Protein AF-A0A4S2N8D6-F1 (afdb_monomer_lite)

Radius of gyration: 35.85 Å; chains: 1; bounding box: 93×67×86 Å

Organism: NCBI:txid341454

Structure (mmCIF, N/CA/C/O backbone):
data_AF-A0A4S2N8D6-F1
#
_entry.id   AF-A0A4S2N8D6-F1
#
loop_
_atom_site.group_PDB
_atom_site.id
_atom_site.type_symbol
_atom_site.label_atom_id
_atom_site.label_alt_id
_atom_site.label_comp_id
_atom_site.label_asym_id
_atom_site.label_entity_id
_atom_site.label_seq_id
_atom_site.pdbx_PDB_ins_code
_atom_site.Cartn_x
_atom_site.Cartn_y
_atom_site.Cartn_z
_atom_site.occupancy
_atom_site.B_iso_or_equiv
_atom_site.auth_seq_id
_atom_site.auth_comp_id
_atom_site.auth_asym_id
_atom_site.auth_atom_id
_atom_site.pdbx_PDB_model_num
ATOM 1 N N . MET A 1 1 ? 16.369 -6.161 47.718 1.00 50.03 1 MET A N 1
ATOM 2 C CA . MET A 1 1 ? 16.519 -4.861 47.031 1.00 50.03 1 MET A CA 1
ATOM 3 C C . MET A 1 1 ? 17.176 -5.100 45.677 1.00 50.03 1 MET A C 1
ATOM 5 O O . MET A 1 1 ? 18.310 -5.559 45.677 1.00 50.03 1 MET A O 1
ATOM 9 N N . PRO A 1 2 ? 16.483 -4.901 44.543 1.00 50.94 2 PRO A N 1
ATOM 10 C CA . PRO A 1 2 ? 17.097 -5.019 43.220 1.00 50.94 2 PRO A CA 1
ATOM 11 C C . PRO A 1 2 ? 17.728 -3.684 42.764 1.00 50.94 2 PRO A C 1
ATOM 13 O O . PRO A 1 2 ? 17.195 -2.624 43.101 1.00 50.94 2 PRO A O 1
ATOM 16 N N . PRO A 1 3 ? 18.840 -3.704 42.002 1.00 57.84 3 PRO A N 1
ATOM 17 C CA . PRO A 1 3 ? 19.499 -2.491 41.525 1.00 57.84 3 PRO A CA 1
ATOM 18 C C . PRO A 1 3 ? 18.738 -1.840 40.357 1.00 57.84 3 PRO A C 1
ATOM 20 O O . PRO A 1 3 ? 18.270 -2.511 39.434 1.00 57.84 3 PRO A O 1
ATOM 23 N N . LEU A 1 4 ? 18.634 -0.511 40.412 1.00 53.59 4 LEU A N 1
ATOM 24 C CA . LEU A 1 4 ? 17.969 0.343 39.428 1.00 53.59 4 LEU A CA 1
ATOM 25 C C . LEU A 1 4 ? 18.729 0.336 38.091 1.00 53.59 4 LEU A C 1
ATOM 27 O O . LEU A 1 4 ? 19.925 0.622 38.042 1.00 53.59 4 LEU A O 1
ATOM 31 N N . ARG A 1 5 ? 18.025 0.030 36.994 1.00 61.47 5 ARG A N 1
ATOM 32 C CA . ARG A 1 5 ? 18.540 0.174 35.623 1.00 61.47 5 ARG A CA 1
ATOM 33 C C . ARG A 1 5 ? 18.573 1.659 35.228 1.00 61.47 5 ARG A C 1
ATOM 35 O O . ARG A 1 5 ? 17.578 2.345 35.462 1.00 61.47 5 ARG A O 1
ATOM 42 N N . PRO A 1 6 ? 19.645 2.159 34.587 1.00 62.53 6 PRO A N 1
ATOM 43 C CA . PRO A 1 6 ? 19.655 3.511 34.040 1.00 62.53 6 PRO A CA 1
ATOM 44 C C . PRO A 1 6 ? 18.767 3.609 32.788 1.00 62.53 6 PRO A C 1
ATOM 46 O O . PRO A 1 6 ? 18.761 2.718 31.936 1.00 62.53 6 PRO A O 1
ATOM 49 N N . LEU A 1 7 ? 18.003 4.700 32.699 1.00 61.31 7 LEU A N 1
ATOM 50 C CA . LEU A 1 7 ? 17.099 5.021 31.591 1.00 61.31 7 LEU A CA 1
ATOM 51 C C . LEU A 1 7 ? 17.882 5.383 30.312 1.00 61.31 7 LEU A C 1
ATOM 53 O O . LEU A 1 7 ? 18.929 6.029 30.405 1.00 61.31 7 LEU A O 1
ATOM 57 N N . PRO A 1 8 ? 17.383 5.032 29.111 1.00 57.44 8 PRO A N 1
ATOM 58 C CA . PRO A 1 8 ? 17.983 5.471 27.858 1.00 57.44 8 PRO A CA 1
ATOM 59 C C . PRO A 1 8 ? 17.755 6.974 27.642 1.00 57.44 8 PRO A C 1
ATOM 61 O O . PRO A 1 8 ? 16.651 7.495 27.793 1.00 57.44 8 PRO A O 1
ATOM 64 N N . HIS A 1 9 ? 18.825 7.667 27.261 1.00 50.19 9 HIS A N 1
ATOM 65 C CA . HIS A 1 9 ? 18.828 9.067 26.864 1.00 50.19 9 HIS A CA 1
ATOM 66 C C . HIS A 1 9 ? 18.025 9.232 25.565 1.00 50.19 9 HIS A C 1
ATOM 68 O O . HIS A 1 9 ? 18.449 8.824 24.487 1.00 50.19 9 HIS A O 1
ATOM 74 N N . LEU A 1 10 ? 16.841 9.833 25.665 1.00 51.31 10 LEU A N 1
ATOM 75 C CA . LEU A 1 10 ? 16.065 10.254 24.504 1.00 51.31 10 LEU A CA 1
ATOM 76 C C . LEU A 1 10 ? 16.718 11.508 23.915 1.00 51.31 10 LEU A C 1
ATOM 78 O O . LEU A 1 10 ? 16.519 12.626 24.390 1.00 51.31 10 LEU A O 1
ATOM 82 N N . SER A 1 11 ? 17.530 11.311 22.880 1.00 53.00 11 SER A N 1
ATOM 83 C CA . SER A 1 11 ? 18.024 12.370 22.006 1.00 53.00 11 SER A CA 1
ATOM 84 C C . SER A 1 11 ? 16.850 12.961 21.223 1.00 53.00 11 SER A C 1
ATOM 86 O O . SER A 1 11 ? 16.438 12.468 20.175 1.00 53.00 11 SER A O 1
ATOM 88 N N . LEU A 1 12 ? 16.278 14.035 21.766 1.00 57.91 12 LEU A N 1
ATOM 89 C CA . LEU A 1 12 ? 15.259 14.837 21.102 1.00 57.91 12 LEU A CA 1
ATOM 90 C C . LEU A 1 12 ? 15.817 15.385 19.781 1.00 57.91 12 LEU A C 1
ATOM 92 O O . LEU A 1 12 ? 16.674 16.272 19.762 1.00 57.91 12 LEU A O 1
ATOM 96 N N . LEU A 1 13 ? 15.299 14.860 18.671 1.00 51.75 13 LEU A N 1
ATOM 97 C CA . LEU A 1 13 ? 15.411 15.456 17.346 1.00 51.75 13 LEU A CA 1
ATOM 98 C C . LEU A 1 13 ? 14.828 16.870 17.405 1.00 51.75 13 LEU A C 1
ATOM 100 O O . LEU A 1 13 ? 13.615 17.077 17.403 1.00 51.75 13 LEU A O 1
ATOM 104 N N . ARG A 1 14 ? 15.714 17.861 17.480 1.00 50.72 14 ARG A N 1
ATOM 105 C CA . ARG A 1 14 ? 15.367 19.278 17.432 1.00 50.72 14 ARG A CA 1
ATOM 106 C C . ARG A 1 14 ? 15.016 19.635 15.985 1.00 50.72 14 ARG A C 1
ATOM 108 O O . ARG A 1 14 ? 15.859 20.100 15.222 1.00 50.72 14 ARG A O 1
ATOM 115 N N . VAL A 1 15 ? 13.770 19.380 15.594 1.00 53.81 15 VAL A N 1
ATOM 116 C CA . VAL A 1 15 ? 13.210 19.856 14.325 1.00 53.81 15 VAL A CA 1
ATOM 117 C C . VAL A 1 15 ? 13.116 21.381 14.404 1.00 53.81 15 VAL A C 1
ATOM 119 O O . VAL A 1 15 ? 12.265 21.944 15.088 1.00 53.81 15 VAL A O 1
ATOM 122 N N . SER A 1 16 ? 14.047 22.065 13.741 1.00 52.75 16 SER A N 1
ATOM 123 C CA . SER A 1 16 ? 14.034 23.519 13.591 1.00 52.75 16 SER A CA 1
ATOM 124 C C . SER A 1 16 ? 13.025 23.899 12.507 1.00 52.75 16 SER A C 1
ATOM 126 O O . SER A 1 16 ? 13.333 23.890 11.317 1.00 52.75 16 SER A O 1
ATOM 128 N N . LEU A 1 17 ? 11.805 24.232 12.926 1.00 54.81 17 LEU A N 1
ATOM 129 C CA . LEU A 1 17 ? 10.816 24.908 12.090 1.00 54.81 17 LEU A CA 1
ATOM 130 C C . LEU A 1 17 ? 11.242 26.374 11.918 1.00 54.81 17 LEU A C 1
ATOM 132 O O . LEU A 1 17 ? 10.993 27.212 12.787 1.00 54.81 17 LEU A O 1
ATOM 136 N N . ARG A 1 18 ? 11.916 26.702 10.810 1.00 47.22 18 ARG A N 1
ATOM 137 C CA . ARG A 1 18 ? 12.177 28.101 10.440 1.00 47.22 18 ARG A CA 1
ATOM 138 C C . ARG A 1 18 ? 10.892 28.712 9.885 1.00 47.22 18 ARG A C 1
ATOM 140 O O . ARG A 1 18 ? 10.440 28.328 8.813 1.00 47.22 18 ARG A O 1
ATOM 147 N N . HIS A 1 19 ? 10.337 29.672 10.616 1.00 45.12 19 HIS A N 1
ATOM 148 C CA . HIS A 1 19 ? 9.297 30.565 10.117 1.00 45.12 19 HIS A CA 1
ATOM 149 C C . HIS A 1 19 ? 9.943 31.609 9.196 1.00 45.12 19 HIS A C 1
ATOM 151 O O . HIS A 1 19 ? 10.982 32.180 9.531 1.00 45.12 19 HIS A O 1
ATOM 157 N N . HIS A 1 20 ? 9.352 31.825 8.021 1.00 49.28 20 HIS A N 1
ATOM 158 C CA . HIS A 1 20 ? 9.823 32.763 7.005 1.00 49.28 20 HIS A CA 1
ATOM 159 C C . HIS A 1 20 ? 8.819 33.914 6.887 1.00 49.28 20 HIS A C 1
ATOM 161 O O . HIS A 1 20 ? 7.828 33.788 6.179 1.00 49.28 20 HIS A O 1
ATOM 167 N N . SER A 1 21 ? 9.059 35.021 7.595 1.00 54.50 21 SER A N 1
ATOM 168 C CA . SER A 1 21 ? 8.419 36.315 7.313 1.00 54.50 21 SER A CA 1
ATOM 169 C C . SER A 1 21 ? 9.144 37.451 8.043 1.00 54.50 21 SER A C 1
ATOM 171 O O . SER A 1 21 ? 8.647 38.029 9.007 1.00 54.50 21 SER A O 1
ATOM 173 N N . THR A 1 22 ? 10.341 37.781 7.574 1.00 53.62 22 THR A N 1
ATOM 174 C CA . THR A 1 22 ? 10.941 39.100 7.800 1.00 53.62 22 THR A CA 1
ATOM 175 C C . THR A 1 22 ? 11.488 39.578 6.459 1.00 53.62 22 THR A C 1
ATOM 177 O O . THR A 1 22 ? 12.224 38.824 5.817 1.00 53.62 22 THR A O 1
ATOM 180 N N . PRO A 1 23 ? 11.119 40.782 5.983 1.00 61.56 23 PRO A N 1
ATOM 181 C CA . PRO A 1 23 ? 11.719 41.332 4.777 1.00 61.56 23 PRO A CA 1
ATOM 182 C C . PRO A 1 23 ? 13.233 41.502 4.999 1.00 61.56 23 PRO A C 1
ATOM 184 O O . PRO A 1 23 ? 13.651 41.880 6.098 1.00 61.56 23 PRO A O 1
ATOM 187 N N . PRO A 1 24 ? 14.072 41.181 3.997 1.00 62.00 24 PRO A N 1
ATOM 188 C CA . PRO A 1 24 ? 15.518 41.248 4.149 1.00 62.00 24 PRO A CA 1
ATOM 189 C C . PRO A 1 24 ? 15.960 42.699 4.410 1.00 62.00 24 PRO A C 1
ATOM 191 O O . PRO A 1 24 ? 15.448 43.611 3.758 1.00 62.00 24 PRO A O 1
ATOM 194 N N . PRO A 1 25 ? 16.913 42.941 5.331 1.00 66.94 25 PRO A N 1
ATOM 195 C CA . PRO A 1 25 ? 17.463 44.276 5.531 1.00 66.94 25 PRO A CA 1
ATOM 196 C C . PRO A 1 25 ? 18.171 44.761 4.251 1.00 66.94 25 PRO A C 1
ATOM 198 O O . PRO A 1 25 ? 18.772 43.944 3.542 1.00 66.94 25 PRO A O 1
ATOM 201 N N . PRO A 1 26 ? 18.133 46.073 3.942 1.00 65.38 26 PRO A N 1
ATOM 202 C CA . PRO A 1 26 ? 18.831 46.630 2.789 1.00 65.38 26 PRO A CA 1
ATOM 203 C C . PRO A 1 26 ? 20.330 46.332 2.910 1.00 65.38 26 PRO A C 1
ATOM 205 O O . PRO A 1 26 ? 20.941 46.567 3.951 1.00 65.38 26 PRO A O 1
ATOM 208 N N . ASN A 1 27 ? 20.890 45.741 1.850 1.00 68.56 27 ASN A N 1
ATOM 209 C CA . ASN A 1 27 ? 22.249 45.202 1.803 1.00 68.56 27 ASN A CA 1
ATOM 210 C C . ASN A 1 27 ? 23.278 46.147 2.461 1.00 68.56 27 ASN A C 1
ATOM 212 O O . ASN A 1 27 ? 23.390 47.293 2.022 1.00 68.56 27 ASN A O 1
ATOM 216 N N . PRO A 1 28 ? 24.090 45.691 3.438 1.00 66.88 28 PRO A N 1
ATOM 217 C CA . PRO A 1 28 ? 25.216 46.486 3.913 1.00 66.88 28 PRO A CA 1
ATOM 218 C C . PRO A 1 28 ? 26.167 46.712 2.735 1.00 66.88 28 PRO A C 1
ATOM 220 O O . PRO A 1 28 ? 26.470 45.762 2.007 1.00 66.88 28 PRO A O 1
ATOM 223 N N . ALA A 1 29 ? 26.603 47.958 2.531 1.00 67.81 29 ALA A N 1
ATOM 224 C CA . ALA A 1 29 ? 27.486 48.367 1.442 1.00 67.81 29 ALA A CA 1
ATOM 225 C C . ALA A 1 29 ? 28.736 47.471 1.393 1.00 67.81 29 ALA A C 1
ATOM 227 O O . ALA A 1 29 ? 29.706 47.657 2.127 1.00 67.81 29 ALA A O 1
ATOM 228 N N . ARG A 1 30 ? 28.695 46.442 0.541 1.00 64.25 30 ARG A N 1
ATOM 229 C CA . ARG A 1 30 ? 29.829 45.556 0.297 1.00 64.25 30 ARG A CA 1
ATOM 230 C C . ARG A 1 30 ? 30.821 46.324 -0.554 1.00 64.25 30 ARG A C 1
ATOM 232 O O . ARG A 1 30 ? 30.505 46.684 -1.685 1.00 64.25 30 ARG A O 1
ATOM 239 N N . LEU A 1 31 ? 32.021 46.515 -0.016 1.00 73.81 31 LEU A N 1
ATOM 240 C CA . LEU A 1 31 ? 33.179 46.970 -0.773 1.00 73.81 31 LEU A CA 1
ATOM 241 C C . LEU A 1 31 ? 33.282 46.112 -2.044 1.00 73.81 31 LEU A C 1
ATOM 243 O O . LEU A 1 31 ? 33.316 44.877 -1.964 1.00 73.81 31 LEU A O 1
ATOM 247 N N . THR A 1 32 ? 33.246 46.747 -3.216 1.00 75.88 32 THR A N 1
ATOM 248 C CA . THR A 1 32 ? 33.367 46.044 -4.495 1.00 75.88 32 THR A CA 1
ATOM 249 C C . THR A 1 32 ? 34.661 45.248 -4.463 1.00 75.88 32 THR A C 1
ATOM 251 O O . THR A 1 32 ? 35.732 45.818 -4.255 1.00 75.88 32 THR A O 1
ATOM 254 N N . LYS A 1 33 ? 34.576 43.924 -4.621 1.00 74.94 33 LYS A N 1
ATOM 255 C CA . LYS A 1 33 ? 35.779 43.091 -4.697 1.00 74.94 33 LYS A CA 1
ATOM 256 C C . LYS A 1 33 ? 36.674 43.660 -5.808 1.00 74.94 33 LYS A C 1
ATOM 258 O O . LYS A 1 33 ? 36.144 43.928 -6.889 1.00 74.94 33 LYS A O 1
ATOM 263 N N . PRO A 1 34 ? 37.983 43.851 -5.572 1.00 76.06 34 PRO A N 1
ATOM 264 C CA . PRO A 1 34 ? 38.880 44.355 -6.603 1.00 76.06 34 PRO A CA 1
ATOM 265 C C . PRO A 1 34 ? 38.833 43.420 -7.813 1.00 76.06 34 PRO A C 1
ATOM 267 O O . PRO A 1 34 ? 38.752 42.195 -7.659 1.00 76.06 34 PRO A O 1
ATOM 270 N N . SER A 1 35 ? 38.845 43.996 -9.017 1.00 74.94 35 SER A N 1
ATOM 271 C CA . SER A 1 35 ? 38.874 43.224 -10.257 1.00 74.94 35 SER A CA 1
ATOM 272 C C . SER A 1 35 ? 40.059 42.265 -10.209 1.00 74.94 35 SER A C 1
ATOM 274 O O . SER A 1 35 ? 41.201 42.688 -10.027 1.00 74.94 35 SER A O 1
ATOM 276 N N . LYS A 1 36 ? 39.792 40.964 -10.337 1.00 77.25 36 LYS A N 1
ATOM 277 C CA . LYS A 1 36 ? 40.849 39.953 -10.366 1.00 77.25 36 LYS A CA 1
ATOM 278 C C . LYS A 1 36 ? 41.778 40.282 -11.538 1.00 77.25 36 LYS A C 1
ATOM 280 O O . LYS A 1 36 ? 41.281 40.539 -12.628 1.00 77.25 36 LYS A O 1
ATOM 285 N N . PHE A 1 37 ? 43.090 40.321 -11.314 1.00 80.81 37 PHE A N 1
ATOM 286 C CA . PHE A 1 37 ? 44.059 40.572 -12.381 1.00 80.81 37 PHE A CA 1
ATOM 287 C C . PHE A 1 37 ? 43.932 39.470 -13.438 1.00 80.81 37 PHE A C 1
ATOM 289 O O . PHE A 1 37 ? 44.107 38.289 -13.133 1.00 80.81 37 PHE A O 1
ATOM 296 N N . VAL A 1 38 ? 43.563 39.858 -14.658 1.00 80.06 38 VAL A N 1
ATOM 297 C CA . VAL A 1 38 ? 43.398 38.954 -15.794 1.00 80.06 38 VAL A CA 1
ATOM 298 C C . VAL A 1 38 ? 44.494 39.298 -16.804 1.00 80.06 38 VAL A C 1
ATOM 300 O O . VAL A 1 38 ? 44.413 40.363 -17.420 1.00 80.06 38 VAL A O 1
ATOM 303 N N . PRO A 1 39 ? 45.539 38.461 -16.957 1.00 83.62 39 PRO A N 1
ATOM 304 C CA . PRO A 1 39 ? 46.570 38.717 -17.952 1.00 83.62 39 PRO A CA 1
ATOM 305 C C . PRO A 1 39 ? 45.958 38.660 -19.363 1.00 83.62 39 PRO A C 1
ATOM 307 O O . PRO A 1 39 ? 45.002 37.911 -19.583 1.00 83.62 39 PRO A O 1
ATOM 310 N N . PRO A 1 40 ? 46.510 39.401 -20.340 1.00 78.31 40 PRO A N 1
ATOM 311 C CA . PRO A 1 40 ? 45.932 39.523 -21.683 1.00 78.31 40 PRO A CA 1
ATOM 312 C C . PRO A 1 40 ? 45.786 38.185 -22.430 1.00 78.31 40 PRO A C 1
ATOM 314 O O . PRO A 1 40 ? 44.995 38.087 -23.361 1.00 78.31 40 PRO A O 1
ATOM 317 N N . SER A 1 41 ? 46.504 37.138 -22.010 1.00 81.31 41 SER A N 1
ATOM 318 C CA . SER A 1 41 ? 46.437 35.790 -22.584 1.00 81.31 41 SER A CA 1
ATOM 319 C C . SER A 1 41 ? 45.268 34.933 -22.087 1.00 81.31 41 SER A C 1
ATOM 321 O O . SER A 1 41 ? 45.022 33.871 -22.656 1.00 81.31 41 SER A O 1
ATOM 323 N N . HIS A 1 42 ? 44.540 35.351 -21.048 1.00 67.94 42 HIS A N 1
ATOM 324 C CA . HIS A 1 42 ? 43.468 34.548 -20.464 1.00 67.94 42 HIS A CA 1
ATOM 325 C C . HIS A 1 42 ? 42.168 35.355 -20.441 1.00 67.94 42 HIS A C 1
ATOM 327 O O . HIS A 1 42 ? 41.973 36.153 -19.535 1.00 67.94 42 HIS A O 1
ATOM 333 N N . PRO A 1 43 ? 41.242 35.197 -21.402 1.00 72.94 43 PRO A N 1
ATOM 334 C CA . PRO A 1 43 ? 40.003 35.963 -21.373 1.00 72.94 43 PRO A CA 1
ATOM 335 C C . PRO A 1 43 ? 39.202 35.636 -20.102 1.00 72.94 43 PRO A C 1
ATOM 337 O O . PRO A 1 43 ? 39.068 34.477 -19.706 1.00 72.94 43 PRO A O 1
ATOM 340 N N . SER A 1 44 ? 38.641 36.671 -19.464 1.00 71.31 44 SER A N 1
ATOM 341 C CA . SER A 1 44 ? 37.829 36.547 -18.238 1.00 71.31 44 SER A CA 1
ATOM 342 C C . SER A 1 44 ? 36.596 35.646 -18.428 1.00 71.31 44 SER A C 1
ATOM 344 O O . SER A 1 44 ? 36.099 35.040 -17.477 1.00 71.31 44 SER A O 1
ATOM 346 N N . ARG A 1 45 ? 36.130 35.507 -19.675 1.00 69.56 45 ARG A N 1
ATOM 347 C CA . ARG A 1 45 ? 35.092 34.562 -20.089 1.00 69.56 45 ARG A CA 1
ATOM 348 C C . ARG A 1 45 ? 35.705 33.437 -20.913 1.00 69.56 45 ARG A C 1
ATOM 350 O O . ARG A 1 45 ? 36.433 33.691 -21.868 1.00 69.56 45 ARG A O 1
ATOM 357 N N . ARG A 1 46 ? 35.342 32.194 -20.581 1.00 68.50 46 ARG A N 1
ATOM 358 C CA . ARG A 1 46 ? 35.576 31.044 -21.463 1.00 68.50 46 ARG A CA 1
ATOM 359 C C . ARG A 1 46 ? 34.890 31.321 -22.812 1.00 68.50 46 ARG A C 1
ATOM 361 O O . ARG A 1 46 ? 33.762 31.824 -22.790 1.00 68.50 46 ARG A O 1
ATOM 368 N N . PRO A 1 47 ? 35.534 31.043 -23.958 1.00 69.69 47 PRO 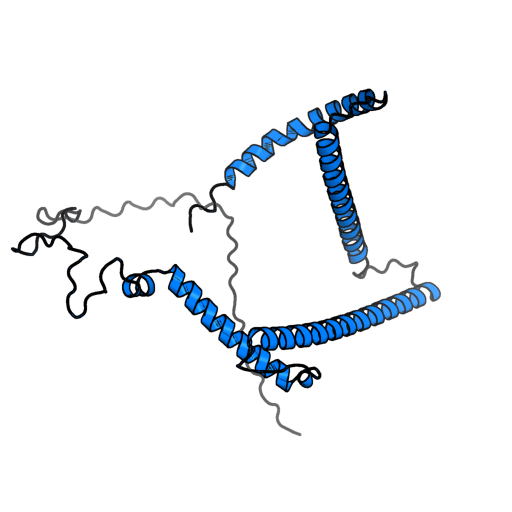A N 1
ATOM 369 C CA . PRO A 1 47 ? 34.892 31.214 -25.254 1.00 69.69 47 PRO A CA 1
ATOM 370 C C . PRO A 1 47 ? 33.624 30.355 -25.309 1.00 69.69 47 PRO A C 1
ATOM 372 O O . PRO A 1 47 ? 33.640 29.195 -24.912 1.00 69.69 47 PRO A O 1
ATOM 375 N N . LEU A 1 48 ? 32.528 30.932 -25.806 1.00 64.25 48 LEU A N 1
ATOM 376 C CA . LEU A 1 48 ? 31.215 30.282 -25.947 1.00 64.25 48 LEU A CA 1
ATOM 377 C C . LEU A 1 48 ? 31.199 29.196 -27.044 1.00 64.25 48 LEU A C 1
ATOM 379 O O . LEU A 1 48 ? 30.144 28.688 -27.402 1.00 64.25 48 LEU A O 1
ATOM 383 N N . LYS A 1 49 ? 32.360 28.892 -27.629 1.00 64.69 49 LYS A N 1
ATOM 384 C CA . LYS A 1 49 ? 32.510 27.936 -28.716 1.00 64.69 49 LYS A CA 1
ATOM 385 C C . LYS A 1 49 ? 32.940 26.614 -28.107 1.00 64.69 49 LYS A C 1
ATOM 387 O O . LYS A 1 49 ? 33.937 26.581 -27.382 1.00 64.69 49 LYS A O 1
ATOM 392 N N . ASP A 1 50 ? 32.178 25.564 -28.391 1.00 63.91 50 ASP A N 1
ATOM 393 C CA . ASP A 1 50 ? 32.513 24.210 -27.969 1.00 63.91 50 ASP A CA 1
ATOM 394 C C . ASP A 1 50 ? 33.978 23.912 -28.312 1.00 63.91 50 ASP A C 1
ATOM 396 O O . ASP A 1 50 ? 34.449 24.318 -29.384 1.00 63.91 50 ASP A O 1
ATOM 400 N N . PRO A 1 51 ? 34.736 23.267 -27.409 1.00 61.25 51 PRO A N 1
ATOM 401 C CA . PRO A 1 51 ? 36.135 22.979 -27.655 1.00 61.25 51 PRO A CA 1
ATOM 402 C C . PRO A 1 51 ? 36.246 22.094 -28.900 1.00 61.25 51 PRO A C 1
ATOM 404 O O . PRO A 1 51 ? 35.928 20.907 -28.871 1.00 61.25 51 PRO A O 1
ATOM 407 N N . VAL A 1 52 ? 36.717 22.687 -29.998 1.00 60.56 52 VAL A N 1
ATOM 408 C CA . VAL A 1 52 ? 37.100 22.001 -31.237 1.00 60.56 52 VAL A CA 1
ATOM 409 C C . VAL A 1 52 ? 38.412 21.259 -30.966 1.00 60.56 52 VAL A C 1
ATOM 411 O O . VAL A 1 52 ? 39.469 21.635 -31.454 1.00 60.56 52 VAL A O 1
ATOM 414 N N . ASN A 1 53 ? 38.369 20.249 -30.098 1.00 57.16 53 ASN A N 1
ATOM 415 C CA . ASN A 1 53 ? 39.542 19.492 -29.652 1.00 57.16 53 ASN A CA 1
ATOM 416 C C . ASN A 1 53 ? 39.621 18.098 -30.292 1.00 57.16 53 ASN A C 1
ATOM 418 O O . ASN A 1 53 ? 40.227 17.189 -29.729 1.00 57.16 53 ASN A O 1
ATOM 422 N N . TYR A 1 54 ? 39.029 17.914 -31.475 1.00 64.12 54 TYR A N 1
ATOM 423 C CA . TYR A 1 54 ? 39.246 16.705 -32.262 1.00 64.12 54 TYR A CA 1
ATOM 424 C C . TYR A 1 54 ? 39.422 17.052 -33.749 1.00 64.12 54 TYR A C 1
ATOM 426 O O . TYR A 1 54 ? 38.496 17.604 -34.344 1.00 64.12 54 TYR A O 1
ATOM 434 N N . PRO A 1 55 ? 40.576 16.738 -34.372 1.00 67.25 55 PRO A N 1
ATOM 435 C CA . PRO A 1 55 ? 40.801 16.891 -35.810 1.00 67.25 55 PRO A CA 1
ATOM 436 C C . PRO A 1 55 ? 40.130 15.743 -36.587 1.00 67.25 55 PRO A C 1
ATOM 438 O O . PRO A 1 55 ? 40.755 15.067 -37.399 1.00 67.25 55 PRO A O 1
ATOM 441 N N . GLY A 1 56 ? 38.861 15.474 -36.291 1.00 68.62 56 GLY A N 1
ATOM 442 C CA . GLY A 1 56 ? 38.046 14.483 -36.985 1.00 68.62 56 GLY A CA 1
ATOM 443 C C . GLY A 1 56 ? 36.770 15.119 -37.530 1.00 68.62 56 GLY A C 1
ATOM 444 O O . GLY A 1 56 ? 36.431 16.239 -37.139 1.00 68.62 56 GLY A O 1
ATOM 445 N N . PRO A 1 57 ? 36.055 14.425 -38.434 1.00 70.12 57 PRO A N 1
ATOM 446 C CA . PRO A 1 57 ? 34.769 14.891 -38.936 1.00 70.12 57 PRO A CA 1
ATOM 447 C C . PRO A 1 57 ? 33.849 15.247 -37.762 1.00 70.12 57 PRO A C 1
ATOM 449 O O . PRO A 1 57 ? 33.864 14.521 -36.761 1.00 70.12 57 PRO A O 1
ATOM 452 N N . PRO A 1 58 ? 33.057 16.332 -37.852 1.00 64.25 58 PRO A N 1
ATOM 453 C CA . PRO A 1 58 ? 32.126 16.684 -36.790 1.00 64.25 58 PRO A CA 1
ATOM 454 C C . PRO A 1 58 ? 31.254 15.463 -36.501 1.00 64.25 58 PRO A C 1
ATOM 456 O O . PRO A 1 58 ? 30.623 14.912 -37.406 1.00 64.25 58 PRO A O 1
ATOM 459 N N . THR A 1 59 ? 31.258 14.998 -35.253 1.00 62.75 59 THR A N 1
ATOM 460 C CA . THR A 1 59 ? 30.439 13.869 -34.823 1.00 62.75 59 THR A CA 1
ATOM 461 C C . THR A 1 59 ? 28.979 14.302 -34.847 1.00 62.75 59 THR A C 1
ATOM 463 O O . THR A 1 59 ? 28.403 14.709 -33.842 1.00 62.75 59 THR A O 1
ATOM 466 N N . SER A 1 60 ? 28.345 14.223 -36.017 1.00 65.69 60 SER A N 1
ATOM 467 C CA . SER A 1 60 ? 26.892 14.268 -36.099 1.00 65.69 60 SER A CA 1
ATOM 468 C C . SER A 1 60 ? 26.380 13.057 -35.319 1.00 65.69 60 SER A C 1
ATOM 470 O O . SER A 1 60 ? 26.581 11.913 -35.746 1.00 65.69 60 SER A O 1
ATOM 472 N N . SER A 1 61 ? 25.783 13.308 -34.154 1.00 66.94 61 SER A N 1
ATOM 473 C CA . SER A 1 61 ? 25.084 12.302 -33.359 1.00 66.94 61 SER A CA 1
ATOM 474 C C . SER A 1 61 ? 24.003 11.678 -34.237 1.00 66.94 61 SER A C 1
ATOM 476 O O . SER A 1 61 ? 22.957 12.277 -34.466 1.00 66.94 61 SER A O 1
ATOM 478 N N . ASN A 1 62 ? 24.290 10.510 -34.815 1.00 72.81 62 ASN A N 1
ATOM 479 C CA . ASN A 1 62 ? 23.299 9.737 -35.544 1.00 72.81 62 ASN A CA 1
ATOM 480 C C . ASN A 1 62 ? 22.591 8.853 -34.515 1.00 72.81 62 ASN A C 1
ATOM 482 O O . ASN A 1 62 ? 23.193 7.870 -34.078 1.00 72.81 62 ASN A O 1
ATOM 486 N N . PRO A 1 63 ? 21.340 9.163 -34.129 1.00 70.38 63 PRO A N 1
ATOM 487 C CA . PRO A 1 63 ? 20.632 8.429 -33.080 1.00 70.38 63 PRO A CA 1
ATOM 488 C C . PRO A 1 63 ? 20.405 6.951 -33.428 1.00 70.38 63 PRO A C 1
ATOM 490 O O . PRO A 1 63 ? 20.155 6.134 -32.552 1.00 70.38 63 PRO A O 1
ATOM 493 N N . THR A 1 64 ? 20.499 6.596 -34.707 1.00 71.94 64 THR A N 1
ATOM 494 C CA . THR A 1 64 ? 20.297 5.243 -35.230 1.00 71.94 64 THR A CA 1
ATOM 495 C C . THR A 1 64 ? 21.5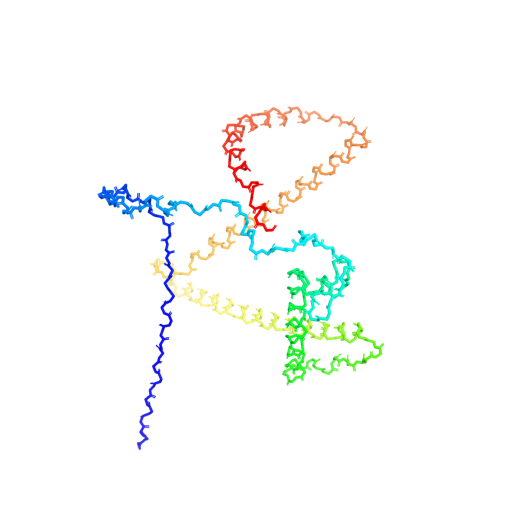24 4.340 -35.113 1.00 71.94 64 THR A C 1
ATOM 497 O O . THR A 1 64 ? 21.387 3.125 -35.246 1.00 71.94 64 THR A O 1
ATOM 500 N N . LYS A 1 65 ? 22.725 4.888 -34.875 1.00 75.25 65 LYS A N 1
ATOM 501 C CA . LYS A 1 65 ? 23.952 4.087 -34.766 1.00 75.25 65 LYS A CA 1
ATOM 502 C C . LYS A 1 65 ? 24.103 3.562 -33.340 1.00 75.25 65 LYS A C 1
ATOM 504 O O . LYS A 1 65 ? 24.239 4.342 -32.403 1.00 75.25 65 LYS A O 1
ATOM 509 N N . HIS A 1 66 ? 24.101 2.240 -33.190 1.00 73.25 66 HIS A N 1
ATOM 510 C CA . HIS A 1 66 ? 24.280 1.571 -31.905 1.00 73.25 66 HIS A CA 1
ATOM 511 C C . HIS A 1 66 ? 25.708 1.036 -31.780 1.00 73.25 66 HIS A C 1
ATOM 513 O O . HIS A 1 66 ? 26.173 0.293 -32.643 1.00 73.25 66 HIS A O 1
ATOM 519 N N . TYR A 1 67 ? 26.393 1.415 -30.704 1.00 80.31 67 TYR A N 1
ATOM 520 C CA . TYR A 1 67 ? 27.721 0.908 -30.372 1.00 80.31 67 TYR A CA 1
ATOM 521 C C . TYR A 1 67 ? 27.651 0.031 -29.118 1.00 80.31 67 TYR A C 1
ATOM 523 O O . TYR A 1 67 ? 26.846 0.311 -28.220 1.00 80.31 67 TYR A O 1
ATOM 531 N N . PRO A 1 68 ? 28.509 -0.995 -29.002 1.00 82.38 68 PRO A N 1
ATOM 532 C CA . PRO A 1 68 ? 28.631 -1.746 -27.759 1.00 82.38 68 PRO A CA 1
ATOM 533 C C . PRO A 1 68 ? 28.941 -0.778 -26.603 1.00 82.38 68 PRO A C 1
ATOM 535 O O . PRO A 1 68 ? 29.756 0.129 -26.754 1.00 82.38 68 PRO A O 1
ATOM 538 N N . HIS A 1 69 ? 28.255 -0.943 -25.468 1.00 82.31 69 HIS A N 1
ATOM 539 C CA . HIS A 1 69 ? 28.312 -0.071 -24.276 1.00 82.31 69 HIS A CA 1
ATOM 540 C C . HIS A 1 69 ? 27.682 1.326 -24.394 1.00 82.31 69 HIS A C 1
ATOM 542 O O . HIS A 1 69 ? 27.759 2.106 -23.444 1.00 82.31 69 HIS A O 1
ATOM 548 N N . THR A 1 70 ? 27.016 1.648 -25.503 1.00 83.88 70 THR A N 1
ATOM 549 C CA . THR A 1 70 ? 26.192 2.865 -25.581 1.00 83.88 70 THR A CA 1
ATOM 550 C C . THR A 1 70 ? 24.744 2.582 -25.204 1.00 83.88 70 THR A C 1
ATOM 552 O O . THR A 1 70 ? 24.277 1.444 -25.274 1.00 83.88 70 THR A O 1
ATOM 555 N N . LEU A 1 71 ? 24.026 3.628 -24.781 1.00 84.62 71 LEU A N 1
ATOM 556 C CA . LEU A 1 71 ? 22.591 3.534 -24.535 1.00 84.62 71 LEU A CA 1
ATOM 557 C C . LEU A 1 71 ? 21.869 3.020 -25.794 1.00 84.62 71 LEU A C 1
ATOM 559 O O . LEU A 1 71 ? 22.301 3.298 -26.918 1.00 84.62 71 LEU A O 1
ATOM 563 N N . PRO A 1 72 ? 20.762 2.283 -25.624 1.00 87.31 72 PRO A N 1
ATOM 564 C CA . PRO A 1 72 ? 19.965 1.840 -26.757 1.00 87.31 72 PRO A CA 1
ATOM 565 C C . PRO A 1 72 ? 19.410 3.055 -27.528 1.00 87.31 72 PRO A C 1
ATOM 567 O O . PRO A 1 72 ? 19.230 4.125 -26.931 1.00 87.31 72 PRO A O 1
ATOM 570 N N . PRO A 1 73 ? 19.155 2.922 -28.843 1.00 87.00 73 PRO A N 1
ATOM 571 C CA . PRO A 1 73 ? 18.768 4.048 -29.687 1.00 87.00 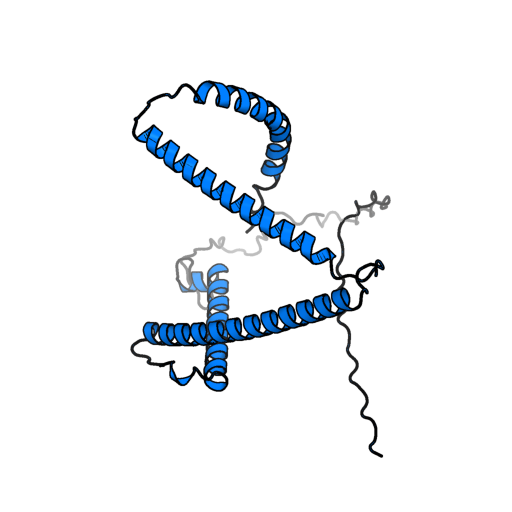73 PRO A CA 1
ATOM 572 C C . PRO A 1 73 ? 17.425 4.675 -29.251 1.00 87.00 73 PRO A C 1
ATOM 574 O O . PRO A 1 73 ? 16.565 3.980 -28.683 1.00 87.00 73 PRO A O 1
ATOM 577 N N . PRO A 1 74 ? 17.242 5.991 -29.483 1.00 81.12 74 PRO A N 1
ATOM 578 C CA . PRO A 1 74 ? 16.073 6.739 -29.044 1.00 81.12 74 PRO A CA 1
ATOM 579 C C . PRO A 1 74 ? 14.881 6.401 -29.940 1.00 81.12 74 PRO A C 1
ATOM 581 O O . PRO A 1 74 ? 14.818 6.851 -31.078 1.00 81.12 74 PRO A O 1
ATOM 584 N N . ASN A 1 75 ? 13.974 5.583 -29.397 1.00 83.62 75 ASN A N 1
ATOM 585 C CA . ASN A 1 75 ? 12.769 4.963 -29.993 1.00 83.62 75 ASN A CA 1
ATOM 586 C C . ASN A 1 75 ? 12.631 3.488 -29.575 1.00 83.62 75 ASN A C 1
ATOM 588 O O . ASN A 1 75 ? 11.629 2.849 -29.886 1.00 83.62 75 ASN A O 1
ATOM 592 N N . THR A 1 76 ? 13.603 2.942 -28.844 1.00 88.50 76 THR A N 1
ATOM 593 C CA . THR A 1 76 ? 13.473 1.624 -28.215 1.00 88.50 76 THR A CA 1
ATOM 594 C C . THR A 1 76 ? 12.792 1.717 -26.850 1.00 88.50 76 THR A C 1
ATOM 596 O O . THR A 1 76 ? 12.966 2.689 -26.107 1.00 88.50 76 THR A O 1
ATOM 599 N N . LEU A 1 77 ? 12.057 0.665 -26.471 1.00 89.75 77 LEU A N 1
ATOM 600 C CA . LEU A 1 77 ? 11.479 0.560 -25.127 1.00 89.75 77 LEU A CA 1
ATOM 601 C C . LEU A 1 77 ? 12.567 0.602 -24.051 1.00 89.75 77 LEU A C 1
ATOM 603 O O . LEU A 1 77 ? 12.397 1.288 -23.049 1.00 89.75 77 LEU A O 1
ATOM 607 N N . ALA A 1 78 ? 13.709 -0.047 -24.293 1.00 88.38 78 ALA A N 1
ATOM 608 C CA . ALA A 1 78 ? 14.854 -0.016 -23.388 1.00 88.38 78 ALA A CA 1
ATOM 609 C C . ALA A 1 78 ? 15.341 1.420 -23.120 1.00 88.38 78 ALA A C 1
ATOM 611 O O . ALA A 1 78 ? 15.538 1.792 -21.964 1.00 88.38 78 ALA A O 1
ATOM 612 N N . HIS A 1 79 ? 15.450 2.257 -24.160 1.00 89.12 79 HIS A N 1
ATOM 613 C CA . HIS A 1 79 ? 15.791 3.673 -23.998 1.00 89.12 79 HIS A CA 1
ATOM 614 C C . HIS A 1 79 ? 14.726 4.415 -23.182 1.00 89.12 79 HIS A C 1
ATOM 616 O O . HIS A 1 79 ? 15.048 5.172 -22.268 1.00 89.12 79 HIS A O 1
ATOM 622 N N . SER A 1 80 ? 13.444 4.153 -23.460 1.00 86.81 80 SER A N 1
ATOM 623 C CA . SER A 1 80 ? 12.340 4.787 -22.732 1.00 86.81 80 SER A CA 1
ATOM 624 C C . SER A 1 80 ? 12.320 4.419 -21.245 1.00 86.81 80 SER A C 1
ATOM 626 O O . SER A 1 80 ? 12.140 5.300 -20.406 1.00 86.81 80 SER A O 1
ATOM 628 N N . ILE A 1 81 ? 12.565 3.154 -20.895 1.00 88.94 81 ILE A N 1
ATOM 629 C CA . ILE A 1 81 ? 12.560 2.685 -19.506 1.00 88.94 81 ILE A CA 1
ATOM 630 C C . ILE A 1 81 ? 13.726 3.312 -18.746 1.00 88.94 81 ILE A C 1
ATOM 632 O O . ILE A 1 81 ? 13.496 3.846 -17.670 1.00 88.94 81 ILE A O 1
ATOM 636 N N . ILE A 1 82 ? 14.934 3.329 -19.322 1.00 88.94 82 ILE A N 1
ATOM 637 C CA . ILE A 1 82 ? 16.146 3.856 -18.669 1.00 88.94 82 ILE A CA 1
ATOM 638 C C . ILE A 1 82 ? 16.112 5.388 -18.537 1.00 88.94 82 ILE A C 1
ATOM 640 O O . ILE A 1 82 ? 16.524 5.933 -17.515 1.00 88.94 82 ILE A O 1
ATOM 644 N N . THR A 1 83 ? 15.628 6.110 -19.547 1.00 89.56 83 THR A N 1
ATOM 645 C CA . THR A 1 83 ? 15.724 7.579 -19.562 1.00 89.56 83 THR A CA 1
ATOM 646 C C . THR A 1 83 ? 14.492 8.269 -18.968 1.00 89.56 83 THR A C 1
ATOM 648 O O . THR A 1 83 ? 14.590 9.403 -18.488 1.00 89.56 83 THR A O 1
ATOM 651 N N . SER A 1 84 ? 13.318 7.627 -18.949 1.00 91.69 84 SER A N 1
ATOM 652 C CA . SER A 1 84 ? 12.103 8.290 -18.464 1.00 91.69 84 SER A CA 1
ATOM 653 C C . SER A 1 84 ? 12.001 8.291 -16.933 1.00 91.69 84 SER A C 1
ATOM 655 O O . SER A 1 84 ? 11.893 7.262 -16.263 1.00 91.69 84 SER A O 1
ATOM 657 N N . ARG A 1 85 ? 11.961 9.496 -16.354 1.00 91.75 85 ARG A N 1
ATOM 658 C CA . ARG A 1 85 ? 11.764 9.692 -14.905 1.00 91.75 85 ARG A CA 1
ATOM 659 C C . ARG A 1 85 ? 10.386 9.228 -14.436 1.00 91.75 85 ARG A C 1
ATOM 661 O O . ARG A 1 85 ? 10.240 8.743 -13.321 1.00 91.75 85 ARG A O 1
ATOM 668 N N . ARG A 1 86 ? 9.380 9.357 -15.305 1.00 93.81 86 ARG A N 1
ATOM 669 C CA . ARG A 1 86 ? 7.997 8.969 -15.008 1.00 93.81 86 ARG A CA 1
ATOM 670 C C . ARG A 1 86 ? 7.870 7.461 -14.818 1.00 93.81 86 ARG A C 1
ATOM 672 O O . ARG A 1 86 ? 7.286 7.047 -13.827 1.00 93.81 86 ARG A O 1
ATOM 679 N N . LEU A 1 87 ? 8.443 6.648 -15.713 1.00 93.12 87 LEU A N 1
ATOM 680 C CA . LEU A 1 87 ? 8.369 5.191 -15.563 1.00 93.12 87 LEU A CA 1
ATOM 681 C C . LEU A 1 87 ? 9.097 4.735 -14.302 1.00 93.12 87 LEU A C 1
ATOM 683 O O . LEU A 1 87 ? 8.528 3.966 -13.538 1.00 93.12 87 LEU A O 1
ATOM 687 N N . HIS A 1 88 ? 10.291 5.267 -14.025 1.00 91.00 88 HIS A N 1
ATOM 688 C CA . HIS A 1 88 ? 11.004 4.967 -12.779 1.00 91.00 88 HIS A CA 1
ATOM 689 C C . HIS A 1 88 ? 10.164 5.256 -11.533 1.00 91.00 88 HIS A C 1
ATOM 691 O O . HIS A 1 88 ? 10.145 4.442 -10.614 1.00 91.00 88 HIS A O 1
ATOM 697 N N . PHE A 1 89 ? 9.456 6.388 -11.514 1.00 95.12 89 PHE A N 1
ATOM 698 C CA . PHE A 1 89 ? 8.568 6.749 -10.413 1.00 95.12 89 PHE A CA 1
ATOM 699 C C . PHE A 1 89 ? 7.389 5.777 -10.273 1.00 95.12 89 PHE A C 1
ATOM 701 O O . PHE A 1 89 ? 7.118 5.302 -9.177 1.00 95.12 89 PHE A O 1
ATOM 708 N N . TRP A 1 90 ? 6.713 5.430 -11.371 1.00 96.38 90 TRP A N 1
ATOM 709 C CA . TRP A 1 90 ? 5.605 4.473 -11.323 1.00 96.38 90 TRP A CA 1
ATOM 710 C C . TRP A 1 90 ? 6.060 3.069 -10.917 1.00 96.38 90 TRP A C 1
ATOM 712 O O . TRP A 1 90 ? 5.378 2.417 -10.130 1.00 96.38 90 TRP A O 1
ATOM 722 N N . PHE A 1 91 ? 7.222 2.614 -11.392 1.00 93.88 91 PHE A N 1
ATOM 723 C CA . PHE A 1 91 ? 7.776 1.315 -11.008 1.00 93.88 91 PHE A CA 1
ATOM 724 C C . PHE A 1 91 ? 8.185 1.279 -9.539 1.00 93.88 91 PHE A C 1
ATOM 726 O O . PHE A 1 91 ? 7.816 0.338 -8.837 1.00 93.88 91 PHE A O 1
ATOM 733 N N . SER A 1 92 ? 8.901 2.293 -9.047 1.00 94.94 92 SER A N 1
ATOM 734 C CA . SER A 1 92 ? 9.281 2.345 -7.632 1.00 94.94 92 SER A CA 1
ATOM 735 C C . SER A 1 92 ? 8.050 2.425 -6.728 1.00 94.94 92 SER A C 1
ATOM 737 O O . SER A 1 92 ? 7.973 1.695 -5.739 1.00 94.94 92 SER A O 1
ATOM 739 N N . LEU A 1 93 ? 7.047 3.221 -7.113 1.00 97.12 93 LEU A N 1
ATOM 740 C CA . LEU A 1 93 ? 5.774 3.313 -6.404 1.00 97.12 93 LEU A CA 1
ATOM 741 C C . LEU A 1 93 ? 5.013 1.979 -6.422 1.00 97.12 93 LEU A C 1
ATOM 743 O O . LEU A 1 93 ? 4.512 1.550 -5.386 1.00 97.12 93 LEU A O 1
ATOM 747 N N . SER A 1 94 ? 4.968 1.292 -7.567 1.00 96.81 94 SER A N 1
ATOM 748 C CA . SER A 1 94 ? 4.307 -0.009 -7.705 1.00 96.81 94 SER A CA 1
ATOM 749 C C . SER A 1 94 ? 4.975 -1.081 -6.850 1.00 96.81 94 SER A C 1
ATOM 751 O O . SER A 1 94 ? 4.281 -1.847 -6.186 1.00 96.81 94 SER A O 1
ATOM 753 N N . ILE A 1 95 ? 6.308 -1.151 -6.848 1.00 97.44 95 ILE A N 1
ATOM 754 C CA . ILE A 1 95 ? 7.050 -2.130 -6.044 1.00 97.44 95 ILE A CA 1
ATOM 755 C C . ILE A 1 95 ? 6.793 -1.882 -4.555 1.00 97.44 95 ILE A C 1
ATOM 757 O O . ILE A 1 95 ? 6.521 -2.825 -3.810 1.00 97.44 95 ILE A O 1
ATOM 761 N N . LEU A 1 96 ? 6.814 -0.617 -4.127 1.00 97.19 96 LEU A N 1
ATOM 762 C CA . LEU A 1 96 ? 6.543 -0.255 -2.740 1.00 97.19 96 LEU A CA 1
ATOM 763 C C . LEU A 1 96 ? 5.094 -0.575 -2.337 1.00 97.19 96 LEU A C 1
ATOM 765 O O . LEU A 1 96 ? 4.866 -1.103 -1.250 1.00 97.19 96 LEU A O 1
ATOM 769 N N . ALA A 1 97 ? 4.126 -0.321 -3.224 1.00 97.25 97 ALA A N 1
ATOM 770 C CA . ALA A 1 97 ? 2.719 -0.648 -3.003 1.00 97.25 97 ALA A CA 1
ATOM 771 C C . ALA A 1 97 ? 2.486 -2.163 -2.888 1.00 97.25 97 ALA A C 1
ATOM 773 O O . ALA A 1 97 ? 1.792 -2.605 -1.973 1.00 97.25 97 ALA A O 1
ATOM 774 N N . VAL A 1 98 ? 3.100 -2.969 -3.763 1.00 96.81 98 VAL A N 1
ATOM 775 C CA . VAL A 1 98 ? 3.001 -4.438 -3.711 1.00 96.81 98 VAL A CA 1
ATOM 776 C C . VAL A 1 98 ? 3.635 -4.980 -2.431 1.00 96.81 98 VAL A C 1
ATOM 778 O O . VAL A 1 98 ? 3.015 -5.788 -1.742 1.00 96.81 98 VAL A O 1
ATOM 781 N N . LEU A 1 99 ? 4.830 -4.507 -2.062 1.00 97.31 99 LEU A N 1
ATOM 782 C CA . LEU A 1 99 ? 5.493 -4.930 -0.826 1.00 97.31 99 LEU A CA 1
ATOM 783 C C . LEU A 1 99 ? 4.666 -4.560 0.416 1.00 97.31 99 LEU A C 1
ATOM 785 O O . LEU A 1 99 ? 4.463 -5.401 1.293 1.00 97.31 99 LEU A O 1
ATOM 789 N N . GLY A 1 100 ? 4.140 -3.333 0.468 1.00 97.25 100 GLY A N 1
ATOM 790 C CA . GLY A 1 100 ? 3.235 -2.892 1.531 1.00 97.25 100 GLY A CA 1
ATOM 791 C C . GLY A 1 100 ? 1.960 -3.737 1.603 1.00 97.25 100 GLY A C 1
ATOM 792 O O . GLY A 1 100 ? 1.541 -4.125 2.694 1.00 97.25 100 GLY A O 1
ATOM 793 N N . GLY A 1 101 ? 1.393 -4.097 0.447 1.00 94.94 101 GLY A N 1
ATOM 794 C CA . GLY A 1 101 ? 0.248 -5.000 0.341 1.00 94.94 101 GLY A CA 1
ATOM 795 C C . GLY A 1 101 ? 0.537 -6.395 0.898 1.00 94.94 101 GLY A C 1
ATOM 796 O O . GLY A 1 101 ? -0.251 -6.908 1.688 1.00 94.94 101 GLY A O 1
ATOM 797 N N . ILE A 1 102 ? 1.692 -6.984 0.568 1.00 94.94 102 ILE A N 1
ATOM 798 C CA . ILE A 1 102 ? 2.102 -8.304 1.078 1.00 94.94 102 ILE A CA 1
ATOM 799 C C . ILE A 1 102 ? 2.281 -8.276 2.601 1.00 94.94 102 ILE A C 1
ATOM 801 O O . ILE A 1 102 ? 1.804 -9.176 3.294 1.00 94.94 102 ILE A O 1
ATOM 805 N N . VAL A 1 103 ? 2.935 -7.244 3.143 1.00 97.12 103 VAL A N 1
ATOM 806 C CA . VAL A 1 103 ? 3.109 -7.092 4.599 1.00 97.12 103 VAL A CA 1
ATOM 807 C C . VAL A 1 103 ? 1.756 -6.913 5.291 1.00 97.12 103 VAL A C 1
ATOM 809 O O . VAL A 1 103 ? 1.500 -7.561 6.306 1.00 97.12 103 VAL A O 1
ATOM 812 N N . SER A 1 104 ? 0.872 -6.084 4.729 1.00 94.75 104 SER A N 1
ATOM 813 C CA . SER A 1 104 ? -0.485 -5.877 5.244 1.00 94.75 104 SER A CA 1
ATOM 814 C C . SER A 1 104 ? -1.293 -7.178 5.251 1.00 94.75 104 SER A C 1
ATOM 816 O O . SER A 1 104 ? -1.850 -7.544 6.287 1.00 94.75 104 SER A O 1
ATOM 818 N N . TYR A 1 105 ? -1.270 -7.927 4.148 1.00 94.94 105 TYR A N 1
ATOM 819 C CA . TYR A 1 105 ? -1.909 -9.236 4.033 1.00 94.94 105 TYR A CA 1
ATOM 820 C C . TYR A 1 105 ? -1.357 -10.233 5.060 1.00 94.94 105 TYR A C 1
ATOM 822 O O . TYR A 1 105 ? -2.118 -10.850 5.806 1.00 94.94 105 TYR A O 1
ATOM 830 N N . SER A 1 106 ? -0.028 -10.348 5.166 1.00 95.44 106 SER A N 1
ATOM 831 C CA . SER A 1 106 ? 0.601 -11.249 6.134 1.00 95.44 106 SER A CA 1
ATOM 832 C C . SER A 1 106 ? 0.261 -10.875 7.576 1.00 95.44 106 SER A C 1
ATOM 834 O O . SER A 1 106 ? 0.136 -11.771 8.410 1.00 95.44 106 SER A O 1
ATOM 836 N N . ASN A 1 107 ? 0.144 -9.584 7.892 1.00 96.00 107 ASN A N 1
ATOM 837 C CA . ASN A 1 107 ? -0.251 -9.135 9.222 1.00 96.00 107 ASN A CA 1
ATOM 838 C C . ASN A 1 107 ? -1.728 -9.450 9.498 1.00 96.00 107 ASN A C 1
ATOM 840 O O . ASN A 1 107 ? -2.065 -9.944 10.574 1.00 96.00 107 ASN A O 1
ATOM 844 N N . PHE A 1 108 ? -2.598 -9.226 8.511 1.00 95.56 108 PHE A N 1
ATOM 845 C CA . PHE A 1 108 ? -4.030 -9.499 8.612 1.00 95.56 108 PHE A CA 1
ATOM 846 C C . PHE A 1 108 ? -4.305 -10.975 8.910 1.00 95.56 108 PHE A C 1
ATOM 848 O O . PHE A 1 108 ? -4.996 -11.282 9.877 1.00 95.56 108 PHE A O 1
ATOM 855 N N . VAL A 1 109 ? -3.694 -11.889 8.150 1.00 94.81 109 VAL A N 1
ATOM 856 C CA . VAL A 1 109 ? -3.886 -13.338 8.337 1.00 94.81 109 VAL A CA 1
ATOM 857 C C . VAL A 1 109 ? -3.417 -13.813 9.720 1.00 94.81 109 VAL A C 1
ATOM 859 O O . VAL A 1 109 ? -3.978 -14.756 10.266 1.00 94.81 109 VAL A O 1
ATOM 862 N N . ARG A 1 110 ? -2.411 -13.157 10.313 1.00 94.94 110 ARG A N 1
ATOM 863 C CA . ARG A 1 110 ? -1.862 -13.533 11.629 1.00 94.94 110 ARG A CA 1
ATOM 864 C C . ARG A 1 110 ? -2.646 -12.977 12.815 1.00 94.94 110 ARG A C 1
ATOM 866 O O . ARG A 1 110 ? -2.649 -13.598 13.870 1.00 94.94 110 ARG A O 1
ATOM 873 N N . THR A 1 111 ? -3.230 -11.789 12.678 1.00 95.12 111 THR A N 1
ATOM 874 C CA . THR A 1 111 ? -3.783 -11.030 13.816 1.00 95.12 111 THR A CA 1
ATOM 875 C C . THR A 1 111 ? -5.303 -10.967 13.827 1.00 95.12 111 THR A C 1
ATOM 877 O O . THR A 1 111 ? -5.897 -10.761 14.884 1.00 95.12 111 THR A O 1
ATOM 880 N N . ASN A 1 112 ? -5.946 -11.110 12.668 1.00 94.62 112 ASN A N 1
ATOM 881 C CA . ASN A 1 112 ? -7.355 -10.793 12.513 1.00 94.62 112 ASN A CA 1
ATOM 882 C C . ASN A 1 112 ? -8.244 -12.048 12.604 1.00 94.62 112 ASN A C 1
ATOM 884 O O . ASN A 1 112 ? -7.954 -13.041 11.934 1.00 94.62 112 ASN A O 1
ATOM 888 N N . PRO A 1 113 ? -9.369 -12.014 13.347 1.00 94.12 113 PRO A N 1
ATOM 889 C CA . PRO A 1 113 ? -10.304 -13.143 13.410 1.00 94.12 113 PRO A CA 1
ATOM 890 C C . PRO A 1 113 ? -10.951 -13.476 12.053 1.00 94.12 113 PRO A C 1
ATOM 892 O O . PRO A 1 113 ? -11.321 -14.625 11.811 1.00 94.12 113 PRO A O 1
ATOM 895 N N . TYR A 1 114 ? -11.041 -12.508 11.135 1.00 94.12 114 TYR A N 1
ATOM 896 C CA . TYR A 1 114 ? -11.618 -12.683 9.798 1.00 94.12 114 TYR A CA 1
ATOM 897 C C . TYR A 1 114 ? -10.674 -13.326 8.779 1.00 94.12 114 TYR A C 1
ATOM 899 O O . TYR A 1 114 ? -11.044 -13.471 7.614 1.00 94.12 114 TYR A O 1
ATOM 907 N N . ALA A 1 115 ? -9.478 -13.753 9.192 1.00 92.62 115 ALA A N 1
ATOM 908 C CA . ALA A 1 115 ? -8.496 -14.380 8.309 1.00 92.62 115 ALA A CA 1
ATOM 909 C C . ALA A 1 115 ? -9.059 -15.581 7.528 1.00 92.62 115 ALA A C 1
ATOM 911 O O . ALA A 1 115 ? -8.727 -15.765 6.362 1.00 92.62 115 ALA A O 1
ATOM 912 N N . HIS A 1 116 ? -9.962 -16.351 8.139 1.00 92.50 116 HIS A N 1
ATOM 913 C CA . HIS A 1 116 ? -10.576 -17.534 7.531 1.00 92.50 116 HIS A CA 1
ATOM 914 C C . HIS A 1 116 ? -11.487 -17.226 6.328 1.00 92.50 116 HIS A C 1
ATOM 916 O O . HIS A 1 116 ? -11.769 -18.116 5.534 1.00 92.50 116 HIS A O 1
ATOM 922 N N . THR A 1 117 ? -11.960 -15.985 6.185 1.00 92.69 117 THR A N 1
ATOM 923 C CA . THR A 1 117 ? -12.830 -15.579 5.064 1.00 92.69 117 THR A CA 1
ATOM 924 C C . THR A 1 117 ? -12.053 -15.266 3.784 1.00 92.69 117 THR A C 1
ATOM 926 O O . THR A 1 117 ? -12.640 -15.155 2.707 1.00 92.69 117 THR A O 1
ATOM 929 N N . VAL A 1 118 ? -10.731 -15.123 3.892 1.00 94.38 118 VAL A N 1
ATOM 930 C CA . VAL A 1 118 ? -9.859 -14.770 2.775 1.00 94.38 118 VAL A CA 1
ATOM 931 C C . VAL A 1 118 ? -9.400 -16.039 2.069 1.00 94.38 118 VAL A C 1
ATOM 933 O O . VAL A 1 118 ? -8.835 -16.931 2.698 1.00 94.38 118 VAL A O 1
ATOM 936 N N . PHE A 1 119 ? -9.603 -16.108 0.753 1.00 90.62 119 PHE A N 1
ATOM 937 C CA . PHE A 1 119 ? -9.100 -17.203 -0.078 1.00 90.62 119 PHE A CA 1
ATOM 938 C C . PHE A 1 119 ? -8.029 -16.690 -1.044 1.00 90.62 119 PHE A C 1
ATOM 940 O O . PHE A 1 119 ? -8.217 -15.688 -1.741 1.00 90.62 119 PHE A O 1
ATOM 947 N N . TRP A 1 120 ? -6.896 -17.389 -1.115 1.00 91.38 120 TRP A N 1
ATOM 948 C CA . TRP A 1 120 ? -5.813 -17.064 -2.042 1.00 91.38 120 TRP A CA 1
ATOM 949 C C . TRP A 1 120 ? -5.690 -18.137 -3.116 1.00 91.38 120 TRP A C 1
ATOM 951 O O . TRP A 1 120 ? -5.310 -19.267 -2.826 1.00 91.38 120 TRP A O 1
ATOM 961 N N . GLU A 1 121 ? -6.010 -17.773 -4.353 1.00 93.69 121 GLU A N 1
ATOM 962 C CA . GLU A 1 121 ? -6.075 -18.690 -5.481 1.00 93.69 121 GLU A CA 1
ATOM 963 C C . GLU A 1 121 ? -5.460 -18.022 -6.720 1.00 93.69 121 GLU A C 1
ATOM 965 O O . GLU A 1 121 ? -5.945 -16.995 -7.205 1.00 93.69 121 GLU A O 1
ATOM 970 N N . TRP A 1 122 ? -4.385 -18.611 -7.252 1.00 94.00 122 TRP A N 1
ATOM 971 C CA . TRP A 1 122 ? -3.634 -18.041 -8.379 1.00 94.00 122 TRP A CA 1
ATOM 972 C C . TRP A 1 122 ? -4.436 -18.034 -9.680 1.00 94.00 122 TRP A C 1
ATOM 974 O O . TRP A 1 122 ? -4.207 -17.178 -10.534 1.00 94.00 122 TRP A O 1
ATOM 984 N N . SER A 1 123 ? -5.402 -18.946 -9.824 1.00 96.81 123 SER A N 1
ATOM 985 C CA . SER A 1 123 ? -6.282 -18.990 -10.996 1.00 96.81 123 SER A CA 1
ATOM 986 C C . SER A 1 123 ? -7.290 -17.833 -11.043 1.00 96.81 123 SER A C 1
ATOM 988 O O . SER A 1 123 ? -7.801 -17.505 -12.115 1.00 96.81 123 SER A O 1
ATOM 990 N N . ARG A 1 124 ? -7.580 -17.179 -9.906 1.00 95.25 124 ARG A N 1
ATOM 991 C CA . ARG A 1 124 ? -8.584 -16.103 -9.804 1.00 95.25 124 ARG A CA 1
ATOM 992 C C . ARG A 1 124 ? -8.072 -14.926 -8.957 1.00 95.25 124 ARG A C 1
ATOM 994 O O . ARG A 1 124 ? -8.673 -14.612 -7.926 1.00 95.25 124 ARG A O 1
ATOM 1001 N N . PRO A 1 125 ? -7.038 -14.192 -9.414 1.00 93.88 125 PRO A N 1
ATOM 1002 C CA . PRO A 1 125 ? -6.377 -13.159 -8.609 1.00 93.88 125 PRO A CA 1
ATOM 1003 C C . PRO A 1 125 ? -7.327 -12.027 -8.195 1.00 93.88 125 PRO A C 1
ATOM 1005 O O . PRO A 1 125 ? -7.299 -11.572 -7.055 1.00 93.88 125 PRO A O 1
ATOM 1008 N N . ILE A 1 126 ? -8.227 -11.612 -9.092 1.00 94.56 126 ILE A N 1
ATOM 1009 C CA . ILE A 1 126 ? -9.208 -10.552 -8.815 1.00 94.56 126 ILE A CA 1
ATOM 1010 C C . ILE A 1 126 ? -10.192 -10.998 -7.724 1.00 94.56 126 ILE A C 1
ATOM 1012 O O . ILE A 1 126 ? -10.539 -10.217 -6.840 1.00 94.56 126 ILE A O 1
ATOM 1016 N N . ALA A 1 127 ? -10.617 -12.266 -7.747 1.00 94.88 127 ALA A N 1
ATOM 1017 C CA . ALA A 1 127 ? -11.521 -12.803 -6.735 1.00 94.88 127 ALA A CA 1
ATOM 1018 C C . ALA A 1 127 ? -10.833 -12.889 -5.364 1.00 94.88 127 ALA A C 1
ATOM 1020 O O . ALA A 1 127 ? -11.440 -12.514 -4.363 1.00 94.88 127 ALA A O 1
ATOM 1021 N N . SER A 1 128 ? -9.561 -13.297 -5.324 1.00 94.38 128 SER A N 1
ATOM 1022 C CA . SER A 1 128 ? -8.769 -13.316 -4.090 1.00 94.38 128 SER A CA 1
ATOM 1023 C C . SER A 1 128 ? -8.607 -11.930 -3.477 1.00 94.38 128 SER A C 1
ATOM 1025 O O . SER A 1 128 ? -8.861 -11.765 -2.283 1.00 94.38 128 SER A O 1
ATOM 1027 N N . VAL A 1 129 ? -8.281 -10.914 -4.284 1.00 93.25 129 VAL A N 1
ATOM 1028 C CA . VAL A 1 129 ? -8.194 -9.523 -3.804 1.00 93.25 129 VAL A CA 1
ATOM 1029 C C . VAL A 1 129 ? -9.545 -9.036 -3.277 1.00 93.25 129 VAL A C 1
ATOM 1031 O O . VAL A 1 129 ? -9.599 -8.438 -2.204 1.00 93.25 129 VAL A O 1
ATOM 1034 N N . ASN A 1 130 ? -10.645 -9.344 -3.969 1.00 95.00 130 ASN A N 1
ATOM 1035 C CA . ASN A 1 130 ? -11.987 -8.985 -3.505 1.00 95.00 130 ASN A CA 1
ATOM 1036 C C . ASN A 1 130 ? -12.341 -9.663 -2.174 1.00 95.00 130 ASN A C 1
ATOM 1038 O O . ASN A 1 130 ? -12.909 -9.015 -1.299 1.00 95.00 130 ASN A O 1
ATOM 1042 N N . SER A 1 131 ? -11.976 -10.935 -1.991 1.00 94.50 131 SER A N 1
ATOM 1043 C CA . SER A 1 131 ? -12.205 -11.654 -0.729 1.00 94.50 131 SER A CA 1
ATOM 1044 C C . SER A 1 131 ? -11.471 -11.004 0.442 1.00 94.50 131 SER A C 1
ATOM 1046 O O . SER A 1 131 ? -12.064 -10.748 1.490 1.00 94.50 131 SER A O 1
ATOM 1048 N N . PHE A 1 132 ? -10.208 -10.631 0.222 1.00 95.56 132 PHE A N 1
ATOM 1049 C CA . PHE A 1 132 ? -9.403 -9.905 1.192 1.00 95.56 132 PHE A CA 1
ATOM 1050 C C . PHE A 1 132 ? -9.999 -8.531 1.499 1.00 95.56 132 PHE A C 1
ATOM 1052 O O . PHE A 1 132 ? -10.095 -8.148 2.662 1.00 95.56 132 PHE A O 1
ATOM 1059 N N . TRP A 1 133 ? -10.455 -7.806 0.475 1.00 95.12 133 TRP A N 1
ATOM 1060 C CA . TRP A 1 133 ? -11.081 -6.497 0.644 1.00 95.12 133 TRP A CA 1
ATOM 1061 C C . TRP A 1 133 ? -12.364 -6.565 1.477 1.00 95.12 133 TRP A C 1
ATOM 1063 O O . TRP A 1 133 ? -12.571 -5.738 2.366 1.00 95.12 133 TRP A O 1
ATOM 1073 N N . VAL A 1 134 ? -13.214 -7.565 1.229 1.00 95.50 134 VAL A N 1
ATOM 1074 C CA . VAL A 1 134 ? -14.427 -7.803 2.024 1.00 95.50 134 VAL A CA 1
ATOM 1075 C C . VAL A 1 134 ? -14.060 -8.113 3.475 1.00 95.50 134 VAL A C 1
ATOM 1077 O O . VAL A 1 134 ? -14.597 -7.476 4.379 1.00 95.50 134 VAL A O 1
ATOM 1080 N N . ALA A 1 135 ? -13.104 -9.016 3.706 1.00 96.00 135 ALA A N 1
ATOM 1081 C CA . ALA A 1 135 ? -12.643 -9.370 5.048 1.00 96.00 135 ALA A CA 1
ATOM 1082 C C . ALA A 1 135 ? -12.062 -8.164 5.805 1.00 96.00 135 ALA A C 1
ATOM 1084 O O . ALA A 1 135 ? -12.417 -7.915 6.962 1.00 96.00 135 ALA A O 1
ATOM 1085 N N . TRP A 1 136 ? -11.216 -7.371 5.136 1.00 95.56 136 TRP A N 1
ATOM 1086 C CA . TRP A 1 136 ? -10.684 -6.124 5.679 1.00 95.56 136 TRP A CA 1
ATOM 1087 C C . TRP A 1 136 ? -11.830 -5.202 6.067 1.00 95.56 136 TRP A C 1
ATOM 1089 O O . TRP A 1 136 ? -11.902 -4.776 7.223 1.00 95.56 136 TRP A O 1
ATOM 1099 N N . ARG A 1 137 ? -12.740 -4.904 5.134 1.00 96.44 137 ARG A N 1
ATOM 1100 C CA . ARG A 1 137 ? -13.856 -3.986 5.369 1.00 96.44 137 ARG A CA 1
ATOM 1101 C C . ARG A 1 137 ? -14.686 -4.415 6.575 1.00 96.44 137 ARG A C 1
ATOM 1103 O O . ARG A 1 137 ? -14.968 -3.572 7.420 1.00 96.44 137 ARG A O 1
ATOM 1110 N N . THR A 1 138 ? -15.023 -5.696 6.691 1.00 95.88 138 THR A N 1
ATOM 1111 C CA . THR A 1 138 ? -15.760 -6.234 7.845 1.00 95.88 138 THR A CA 1
ATOM 1112 C C . THR A 1 138 ? -15.004 -5.995 9.148 1.00 95.88 138 THR A C 1
ATOM 1114 O O . THR A 1 138 ? -15.570 -5.457 10.098 1.00 95.88 138 THR A O 1
ATOM 1117 N N . SER A 1 139 ? -13.702 -6.291 9.179 1.00 95.75 139 SER A N 1
ATOM 1118 C CA . SER A 1 139 ? -12.887 -6.052 10.372 1.00 95.75 139 SER A CA 1
ATOM 1119 C C . SER A 1 139 ? -12.791 -4.568 10.755 1.00 95.75 139 SER A C 1
ATOM 1121 O O . SER A 1 139 ? -12.833 -4.221 11.935 1.00 95.75 139 SER A O 1
ATOM 1123 N N . TYR A 1 140 ? -12.728 -3.678 9.763 1.00 95.62 140 TYR A N 1
ATOM 1124 C CA . TYR A 1 140 ? -12.698 -2.233 9.974 1.00 95.62 140 TYR A CA 1
ATOM 1125 C C . TYR A 1 140 ? -14.037 -1.701 10.499 1.00 95.62 140 TYR A C 1
ATOM 1127 O O . TYR A 1 140 ? -14.065 -0.851 11.392 1.00 95.62 140 TYR A O 1
ATOM 1135 N N . LEU A 1 141 ? -15.151 -2.216 9.969 1.00 96.75 141 LEU A N 1
ATOM 1136 C CA . LEU A 1 141 ? -16.491 -1.886 10.449 1.00 96.75 141 LEU A CA 1
ATOM 1137 C C . LEU A 1 141 ? -16.658 -2.292 11.913 1.00 96.75 141 LEU A C 1
ATOM 1139 O O . LEU A 1 141 ? -17.125 -1.481 12.709 1.00 96.75 141 LEU A O 1
ATOM 1143 N N . GLU A 1 142 ? -16.211 -3.486 12.302 1.00 95.50 142 GLU A N 1
ATOM 1144 C CA . GLU A 1 142 ? -16.242 -3.888 13.709 1.00 95.50 142 GLU A CA 1
ATOM 1145 C C . GLU A 1 142 ? -15.408 -2.989 14.614 1.00 95.50 142 GLU A C 1
ATOM 1147 O O . GLU A 1 142 ? -15.865 -2.610 15.692 1.00 95.50 142 GLU A O 1
ATOM 1152 N N . GLN A 1 143 ? -14.182 -2.658 14.202 1.00 94.88 143 GLN A N 1
ATOM 1153 C CA . GLN A 1 143 ? -13.317 -1.761 14.969 1.00 94.88 143 GLN A CA 1
ATOM 1154 C C . GLN A 1 143 ? -13.971 -0.391 15.136 1.00 94.88 143 GLN A C 1
ATOM 1156 O O . GLN A 1 143 ? -13.990 0.158 16.235 1.00 94.88 143 GLN A O 1
ATOM 1161 N N . SER A 1 144 ? -14.585 0.116 14.071 1.00 96.56 144 SER A N 1
ATOM 1162 C CA . SER A 1 144 ? -15.308 1.384 14.088 1.00 96.56 144 SER A CA 1
ATOM 1163 C C . SER A 1 144 ? -16.526 1.328 15.013 1.00 96.56 144 SER A C 1
ATOM 1165 O O . SER A 1 144 ? -16.746 2.258 15.786 1.00 96.56 144 SER A O 1
ATOM 1167 N N . MET A 1 145 ? -17.281 0.223 15.014 1.00 97.31 145 MET A N 1
ATOM 1168 C CA . MET A 1 145 ? -18.386 0.027 15.956 1.00 97.31 145 MET A CA 1
ATOM 1169 C C . MET A 1 145 ? -17.901 -0.049 17.405 1.00 97.31 145 MET A C 1
ATOM 1171 O O . MET A 1 145 ? -18.524 0.555 18.274 1.00 97.31 145 MET A O 1
ATOM 1175 N N . LYS A 1 146 ? -16.785 -0.735 17.678 1.00 96.88 146 LYS A N 1
ATOM 1176 C CA . LYS A 1 146 ? -16.195 -0.817 19.026 1.00 96.88 146 LYS A CA 1
ATOM 1177 C C . LYS A 1 146 ? -15.774 0.560 19.536 1.00 96.88 146 LYS A C 1
ATOM 1179 O O . LYS A 1 146 ? -16.196 0.955 20.619 1.00 96.88 146 LYS A O 1
ATOM 1184 N N . VAL A 1 147 ? -15.042 1.324 18.725 1.00 97.25 147 VAL A N 1
ATOM 1185 C CA . VAL A 1 147 ? -14.629 2.696 19.068 1.00 97.25 147 VAL A CA 1
ATOM 1186 C C . VAL A 1 147 ? -15.849 3.595 19.279 1.00 97.25 147 VAL A C 1
ATOM 1188 O O . VAL A 1 147 ? -15.910 4.346 20.250 1.00 97.25 147 VAL A O 1
ATOM 1191 N N . HIS A 1 148 ? -16.869 3.482 18.423 1.00 96.12 148 HIS A N 1
ATOM 1192 C CA . HIS A 1 148 ? -18.108 4.233 18.603 1.00 96.12 148 HIS A CA 1
ATOM 1193 C C . HIS A 1 148 ? -18.808 3.867 19.919 1.00 96.12 148 HIS A C 1
ATOM 1195 O O . HIS A 1 148 ? -19.213 4.755 20.662 1.00 96.12 148 HIS A O 1
ATOM 1201 N N . GLN A 1 149 ? -18.908 2.580 20.256 1.00 97.19 149 GLN A N 1
ATOM 1202 C CA . GLN A 1 149 ? -19.487 2.128 21.524 1.00 97.19 149 GLN A CA 1
ATOM 1203 C C . GLN A 1 149 ? -18.707 2.649 22.736 1.00 97.19 149 GLN A C 1
ATOM 1205 O O . GLN A 1 149 ? -19.321 3.037 23.729 1.00 97.19 149 GLN A O 1
ATOM 1210 N N . GLU A 1 150 ? -17.377 2.679 22.672 1.00 96.94 150 GLU A N 1
ATOM 1211 C CA . GLU A 1 150 ? -16.535 3.253 23.727 1.00 96.94 150 GLU A CA 1
ATOM 1212 C C . GLU A 1 150 ? -16.782 4.754 23.888 1.00 96.94 150 GLU A C 1
ATOM 1214 O O . GLU A 1 150 ? -17.012 5.223 25.003 1.00 96.94 150 GLU A O 1
ATOM 1219 N N . HIS A 1 151 ? -16.846 5.498 22.785 1.00 94.94 151 HIS A N 1
ATOM 1220 C CA . HIS A 1 151 ? -17.158 6.927 22.818 1.00 94.94 151 HIS A CA 1
ATOM 1221 C C . HIS A 1 151 ? -18.558 7.197 23.385 1.00 94.94 151 HIS A C 1
ATOM 1223 O O . HIS A 1 151 ? -18.732 8.119 24.179 1.00 94.94 151 HIS A O 1
ATOM 1229 N N . GLN A 1 152 ? -19.545 6.364 23.043 1.00 95.31 152 GLN A N 1
ATOM 1230 C CA . GLN A 1 152 ? -20.898 6.453 23.597 1.00 95.31 152 GLN A CA 1
ATOM 1231 C C . GLN A 1 152 ? -20.922 6.177 25.107 1.00 95.31 152 GLN A C 1
ATOM 1233 O O . GLN A 1 152 ? -21.657 6.834 25.841 1.00 95.31 152 GLN A O 1
ATOM 1238 N N . LYS A 1 153 ? -20.114 5.228 25.600 1.00 96.50 153 LYS A N 1
ATOM 1239 C CA . LYS A 1 153 ? -19.979 4.972 27.044 1.00 96.50 153 LYS A CA 1
ATOM 1240 C C . LYS A 1 153 ? -19.381 6.178 27.763 1.00 96.50 153 LYS A C 1
ATOM 1242 O O . LYS A 1 153 ? -19.942 6.604 28.766 1.00 96.50 153 LYS A O 1
ATOM 1247 N N . ILE A 1 154 ? -18.316 6.762 27.212 1.00 95.06 154 ILE A N 1
ATOM 1248 C CA . ILE A 1 154 ? -17.690 7.971 27.766 1.00 95.06 154 ILE A CA 1
ATOM 1249 C C . ILE A 1 154 ? -18.694 9.130 27.789 1.00 95.06 154 ILE A C 1
ATOM 1251 O O . ILE A 1 154 ? -18.831 9.787 28.815 1.00 95.06 154 ILE A O 1
ATOM 1255 N N . GLY A 1 155 ? -19.444 9.348 26.703 1.00 94.44 155 GLY A N 1
ATOM 1256 C CA . GLY A 1 155 ? -20.492 10.372 26.645 1.00 94.44 155 GLY A CA 1
ATOM 1257 C C . GLY A 1 155 ? -21.548 10.195 27.739 1.00 94.44 155 GLY A C 1
ATOM 1258 O O . GLY A 1 155 ? -21.807 11.125 28.498 1.00 94.44 155 GLY A O 1
ATOM 1259 N N . LYS A 1 156 ? -22.069 8.972 27.903 1.00 95.94 156 LYS A N 1
ATOM 1260 C CA . LYS A 1 156 ? -23.038 8.636 28.962 1.00 95.94 156 LYS A CA 1
ATOM 1261 C C . LYS A 1 156 ? -22.465 8.801 30.370 1.00 95.94 156 LYS A C 1
ATOM 1263 O O . LYS A 1 156 ? -23.180 9.189 31.287 1.00 95.94 156 LYS A O 1
ATOM 1268 N N . GLU A 1 157 ? -21.189 8.486 30.581 1.00 95.38 157 GLU A N 1
ATOM 1269 C CA . GLU A 1 157 ? -20.529 8.718 31.870 1.00 95.38 157 GLU A CA 1
ATOM 1270 C C . GLU A 1 157 ? -20.372 10.211 32.174 1.00 95.38 157 GLU A C 1
ATOM 1272 O O . GLU A 1 157 ? -20.550 10.625 33.320 1.00 95.38 157 GLU A O 1
ATOM 1277 N N . LEU A 1 158 ? -20.060 11.027 31.166 1.00 90.62 158 LEU A N 1
ATOM 1278 C CA . LEU A 1 158 ? -19.980 12.480 31.311 1.00 90.62 158 LEU A CA 1
ATOM 1279 C C . LEU A 1 158 ? -21.350 13.098 31.603 1.00 90.62 158 LEU A C 1
ATOM 1281 O O . LEU A 1 158 ? -21.430 13.979 32.459 1.00 90.62 158 LEU A O 1
ATOM 1285 N N . GLU A 1 159 ? -22.403 12.608 30.951 1.00 92.81 159 GLU A N 1
ATOM 1286 C CA . GLU A 1 159 ? -23.789 13.015 31.192 1.00 92.81 159 GLU A CA 1
ATOM 1287 C C . GLU A 1 159 ? -24.216 12.699 32.628 1.00 92.81 159 GLU A C 1
ATOM 1289 O O . GLU A 1 159 ? -24.586 13.613 33.357 1.00 92.81 159 GLU A O 1
ATOM 1294 N N . LYS A 1 160 ? -23.997 11.466 33.107 1.00 94.31 160 LYS A N 1
ATOM 1295 C CA . LYS A 1 160 ? -24.254 11.096 34.513 1.00 94.31 160 LYS A CA 1
ATOM 1296 C C . LYS A 1 160 ? -23.488 11.966 35.504 1.00 94.31 160 LYS A C 1
ATOM 1298 O O . LYS A 1 160 ? -24.006 12.346 36.549 1.00 94.31 160 LYS A O 1
ATOM 1303 N N . ARG A 1 161 ? -22.224 12.287 35.200 1.00 87.44 161 ARG A N 1
ATOM 1304 C CA . ARG A 1 161 ? -21.426 13.197 36.037 1.00 87.44 161 ARG A CA 1
ATOM 1305 C C . ARG A 1 161 ? -21.980 14.617 36.009 1.00 87.44 161 ARG A C 1
ATOM 1307 O O . ARG A 1 161 ? -21.825 15.326 36.997 1.00 87.44 161 ARG A O 1
ATOM 1314 N N . ALA A 1 162 ? -22.548 15.056 34.889 1.00 85.81 162 ALA A N 1
ATOM 1315 C CA . ALA A 1 162 ? -23.212 16.346 34.795 1.00 85.81 162 ALA A CA 1
ATOM 1316 C C . ALA A 1 162 ? -24.504 16.347 35.612 1.00 85.81 162 ALA A C 1
ATOM 1318 O O . ALA A 1 162 ? -24.645 17.221 36.455 1.00 85.81 162 ALA A O 1
ATOM 1319 N N . GLU A 1 163 ? -25.369 15.346 35.439 1.00 88.94 163 GLU A N 1
ATOM 1320 C CA . GLU A 1 163 ? -26.597 15.138 36.223 1.00 88.94 163 GLU A CA 1
ATOM 1321 C C . GLU A 1 163 ? -26.317 15.138 37.728 1.00 88.94 163 GLU A C 1
ATOM 1323 O O . GLU A 1 163 ? -26.922 15.917 38.461 1.00 88.94 163 GLU A O 1
ATOM 1328 N N . PHE A 1 164 ? -25.308 14.382 38.174 1.00 90.56 164 PHE A N 1
ATOM 1329 C CA . PHE A 1 164 ? -24.899 14.348 39.579 1.00 90.56 164 PHE A CA 1
ATOM 1330 C C . PHE A 1 164 ? -24.514 15.735 40.121 1.00 90.56 164 PHE A C 1
ATOM 1332 O O . PHE A 1 164 ? -24.884 16.078 41.244 1.00 90.56 164 PHE A O 1
ATOM 1339 N N . ARG A 1 165 ? -23.795 16.550 39.332 1.00 85.44 165 ARG A N 1
ATOM 1340 C CA . ARG A 1 165 ? -23.446 17.931 39.720 1.00 85.44 165 ARG A CA 1
ATOM 1341 C C . ARG A 1 165 ? -24.677 18.832 39.804 1.00 85.44 165 ARG A C 1
ATOM 1343 O O . ARG A 1 165 ? -24.754 19.625 40.743 1.00 85.44 165 ARG A O 1
ATOM 1350 N N . LYS A 1 166 ? -25.638 18.667 38.885 1.00 85.81 166 LYS A N 1
ATOM 1351 C CA . LYS A 1 166 ? -26.903 19.419 38.897 1.00 85.81 166 LYS A CA 1
ATOM 1352 C C . LYS A 1 166 ? -27.703 19.124 40.160 1.00 85.81 166 LYS A C 1
ATOM 1354 O O . LYS A 1 166 ? -28.127 20.041 40.854 1.00 85.81 166 LYS A O 1
ATOM 1359 N N . GLU A 1 167 ? -27.862 17.840 40.480 1.00 85.62 167 GLU A N 1
ATOM 1360 C CA . GLU A 1 167 ? -28.631 17.375 41.640 1.00 85.62 167 GLU A CA 1
ATOM 1361 C C . GLU A 1 167 ? -28.006 17.805 42.973 1.00 85.62 167 GLU A C 1
ATOM 1363 O O . GLU A 1 167 ? -28.724 18.097 43.926 1.00 85.62 167 GLU A O 1
ATOM 1368 N N . HIS A 1 168 ? -26.676 17.903 43.040 1.00 86.31 168 HIS A N 1
ATOM 1369 C CA . HIS A 1 168 ? -25.957 18.349 44.238 1.00 86.31 168 HIS A CA 1
ATOM 1370 C C . HIS A 1 168 ? -25.787 19.877 44.319 1.00 86.31 168 HIS A C 1
ATOM 1372 O O . HIS A 1 168 ? -25.014 20.362 45.147 1.00 86.31 168 HIS A O 1
ATOM 1378 N N . GLY A 1 169 ? -26.487 20.647 43.474 1.00 74.12 169 GLY A N 1
ATOM 1379 C CA . GLY A 1 169 ? -26.484 22.114 43.518 1.00 74.12 169 GLY A CA 1
ATOM 1380 C C . GLY A 1 169 ? -25.134 22.756 43.172 1.00 74.12 169 GLY A C 1
ATOM 1381 O O . GLY A 1 169 ? -24.910 23.921 43.487 1.00 74.12 169 GLY A O 1
ATOM 1382 N N . GLN A 1 170 ? -24.222 22.020 42.526 1.00 64.81 170 GLN A N 1
ATOM 1383 C CA . GLN A 1 170 ? -22.902 22.524 42.117 1.00 64.81 170 GLN A CA 1
ATOM 1384 C C . GLN A 1 170 ? -22.925 23.260 40.766 1.00 64.81 170 GLN A C 1
ATOM 1386 O O . GLN A 1 170 ? -21.873 23.635 40.255 1.00 64.81 170 GLN A O 1
ATOM 1391 N N . ASP A 1 171 ? -24.108 23.470 40.186 1.00 59.97 171 ASP A N 1
ATOM 1392 C CA . ASP A 1 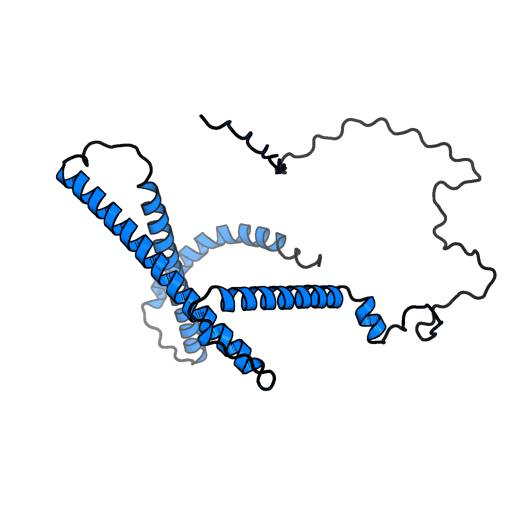171 ? -24.280 24.131 38.889 1.00 59.97 171 ASP A CA 1
ATOM 1393 C C . ASP A 1 171 ? -24.339 25.670 38.981 1.00 59.97 171 ASP A C 1
ATOM 1395 O O . ASP A 1 171 ? -24.123 26.336 37.969 1.00 59.97 171 ASP A O 1
ATOM 1399 N N . GLU A 1 172 ? -24.587 26.249 40.166 1.00 56.25 172 GLU A N 1
ATOM 1400 C CA . GLU A 1 172 ? -24.775 27.706 40.323 1.00 56.25 172 GLU A CA 1
ATOM 1401 C C . GLU A 1 172 ? -23.488 28.494 40.620 1.00 56.25 172 GLU A C 1
ATOM 1403 O O . GLU A 1 172 ? -23.459 29.706 40.414 1.00 56.25 172 GLU A O 1
ATOM 1408 N N . GLN A 1 173 ? -22.395 27.846 41.040 1.00 51.72 173 GLN A N 1
ATOM 1409 C CA . GLN A 1 173 ? -21.094 28.518 41.143 1.00 51.72 173 GLN A CA 1
ATOM 1410 C C . GLN A 1 173 ? -20.245 28.223 39.912 1.00 51.72 173 GLN A C 1
ATOM 1412 O O . GLN A 1 173 ? -19.623 27.171 39.781 1.00 51.72 173 GLN A O 1
ATOM 1417 N N . GLU A 1 174 ? -20.243 29.202 39.014 1.00 60.03 174 GLU A N 1
ATOM 1418 C CA . GLU A 1 174 ? -19.321 29.430 37.905 1.00 60.03 174 GLU A CA 1
ATOM 1419 C C . GLU A 1 174 ? -17.898 28.884 38.163 1.00 60.03 174 GLU A C 1
ATOM 1421 O O . GLU A 1 174 ? -17.001 29.563 38.654 1.00 60.03 174 GLU A O 1
ATOM 1426 N N . GLY A 1 175 ? -17.677 27.621 37.797 1.00 45.12 175 GLY A N 1
ATOM 1427 C CA . GLY A 1 175 ? -16.405 26.917 37.946 1.00 45.12 175 GLY A CA 1
ATOM 1428 C C . GLY A 1 175 ? -15.641 26.821 36.631 1.00 45.12 175 GLY A C 1
ATOM 1429 O O . GLY A 1 175 ? -15.535 25.754 36.035 1.00 45.12 175 GLY A O 1
ATOM 1430 N N . PHE A 1 176 ? -15.150 27.966 36.171 1.00 47.44 176 PHE A N 1
ATOM 1431 C CA . PHE A 1 176 ? -13.998 28.193 35.291 1.00 47.44 176 PHE A CA 1
ATOM 1432 C C . PHE A 1 176 ? -13.061 26.966 35.086 1.00 47.44 176 PHE A C 1
ATOM 1434 O O . PHE A 1 176 ? -12.084 26.786 35.810 1.00 47.44 176 PHE A O 1
ATOM 1441 N N . GLY A 1 177 ? -13.348 26.102 34.095 1.00 51.47 177 GLY A N 1
ATOM 1442 C CA . GLY A 1 177 ? -12.642 24.815 33.947 1.00 51.47 177 GLY A CA 1
ATOM 1443 C C . GLY A 1 177 ? -12.842 24.047 32.628 1.00 51.47 177 GLY A C 1
ATOM 1444 O O . GLY A 1 177 ? -12.971 22.829 32.632 1.00 51.47 177 GLY A O 1
ATOM 1445 N N . GLY A 1 178 ? -12.870 24.732 31.480 1.00 50.59 178 GLY A N 1
ATOM 1446 C CA . GLY A 1 178 ? -12.237 24.220 30.249 1.00 50.59 178 GLY A CA 1
ATOM 1447 C C . GLY A 1 178 ? -12.923 23.178 29.347 1.00 50.59 178 GLY A C 1
ATOM 1448 O O . GLY A 1 178 ? -12.266 22.744 28.407 1.00 50.59 178 GLY A O 1
ATOM 1449 N N . TRP A 1 179 ? -14.187 22.779 29.546 1.00 51.50 179 TRP A N 1
ATOM 1450 C CA . TRP A 1 179 ? -14.847 21.801 28.641 1.00 51.50 179 TRP A CA 1
ATOM 1451 C C . TRP A 1 179 ? -16.120 22.293 27.927 1.00 51.50 179 TRP A C 1
ATOM 1453 O O . TRP A 1 179 ? -16.557 21.641 26.985 1.00 51.50 179 TRP A O 1
ATOM 1463 N N . LYS A 1 180 ? -16.668 23.474 28.259 1.00 49.22 180 LYS A N 1
ATOM 1464 C CA . LYS A 1 180 ? -17.815 24.065 27.526 1.00 49.22 180 LYS A CA 1
ATOM 1465 C C . LYS A 1 180 ? -17.450 24.797 26.223 1.00 49.22 180 LYS A C 1
ATOM 1467 O O . LYS A 1 180 ? -18.332 25.149 25.453 1.00 49.22 180 LYS A O 1
ATOM 1472 N N . LEU A 1 181 ? -16.163 24.989 25.915 1.00 46.28 181 LEU A N 1
ATOM 1473 C CA . LEU A 1 181 ? -15.743 25.646 24.664 1.00 46.28 181 LEU A CA 1
ATOM 1474 C C . LEU A 1 181 ? -15.896 24.737 23.424 1.00 46.28 181 LEU A C 1
ATOM 1476 O O . LEU A 1 181 ? -15.810 25.218 22.297 1.00 46.28 181 LEU A O 1
ATOM 1480 N N . LYS A 1 182 ? -16.128 23.427 23.603 1.00 51.66 182 LYS A N 1
ATOM 1481 C CA . LYS A 1 182 ? -16.278 22.492 22.478 1.00 51.66 182 LYS A CA 1
ATOM 1482 C C . LYS A 1 182 ? -17.696 22.464 21.894 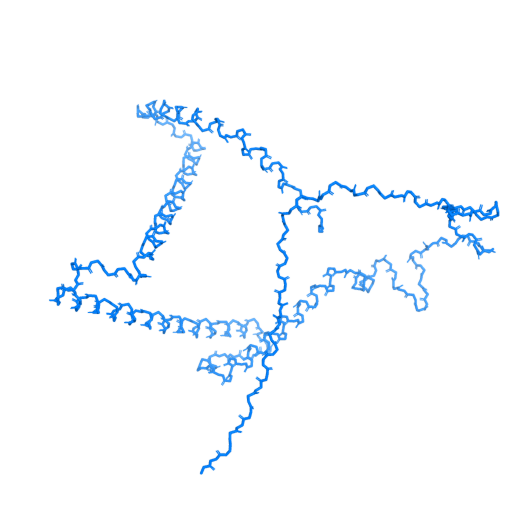1.00 51.66 182 LYS A C 1
ATOM 1484 O O . LYS A 1 182 ? -17.825 22.248 20.694 1.00 51.66 182 LYS A O 1
ATOM 1489 N N . GLU A 1 183 ? -18.725 22.769 22.686 1.00 53.19 183 GLU A N 1
ATOM 1490 C CA . GLU A 1 183 ? -20.120 22.813 22.212 1.00 53.19 183 GLU A CA 1
ATOM 1491 C C . GLU A 1 183 ? -20.309 23.916 21.156 1.00 53.19 183 GLU A C 1
ATOM 1493 O O . GLU A 1 183 ? -20.833 23.653 20.081 1.00 53.19 183 GLU A O 1
ATOM 1498 N N . GLY A 1 184 ? -19.715 25.102 21.351 1.00 49.00 184 GLY A N 1
ATOM 1499 C CA . GLY A 1 184 ? -19.742 26.169 20.337 1.00 49.00 184 GLY A CA 1
ATOM 1500 C C . GLY A 1 184 ? -18.990 25.844 19.033 1.00 49.00 184 GLY A C 1
ATOM 1501 O O . GLY A 1 184 ? -19.288 26.419 17.987 1.00 49.00 184 GLY A O 1
ATOM 1502 N N . TRP A 1 185 ? -18.031 24.911 19.066 1.00 49.72 185 TRP A N 1
ATOM 1503 C CA . TRP A 1 185 ? -17.273 24.461 17.886 1.00 49.72 185 TRP A CA 1
ATOM 1504 C C . TRP A 1 185 ? -17.983 23.321 17.137 1.00 49.72 185 TRP A C 1
ATOM 1506 O O . TRP A 1 185 ? -17.823 23.161 15.925 1.00 49.72 185 TRP A O 1
ATOM 1516 N N . GLU A 1 186 ? -18.776 22.519 17.849 1.00 54.62 186 GLU A N 1
ATOM 1517 C CA . GLU A 1 186 ? -19.655 21.502 17.267 1.00 54.62 186 GLU A CA 1
ATOM 1518 C C . GLU A 1 186 ? -20.916 22.149 16.672 1.00 54.62 186 GLU A C 1
ATOM 1520 O O . GLU A 1 186 ? -21.203 21.893 15.503 1.00 54.62 186 GLU A O 1
ATOM 1525 N N . ASP A 1 187 ? -21.547 23.105 17.361 1.00 59.78 187 ASP A N 1
ATOM 1526 C CA . ASP A 1 187 ? -22.665 23.905 16.829 1.00 59.78 187 ASP A CA 1
ATOM 1527 C C . ASP A 1 187 ? -22.273 24.708 15.580 1.00 59.78 187 ASP A C 1
ATOM 1529 O O . ASP A 1 187 ? -23.057 24.839 14.637 1.00 59.78 187 ASP A O 1
ATOM 1533 N N . GLY A 1 188 ? -21.038 25.221 15.530 1.00 60.25 188 GLY A N 1
ATOM 1534 C CA . GLY A 1 188 ? -20.491 25.883 14.344 1.00 60.25 188 GLY A CA 1
ATOM 1535 C C . GLY A 1 188 ? -20.388 24.949 13.134 1.00 60.25 188 GLY A C 1
ATOM 1536 O O . GLY A 1 188 ? -20.787 25.330 12.035 1.00 60.25 188 GLY A O 1
ATOM 1537 N N . ARG A 1 189 ? -19.933 23.704 13.336 1.00 61.97 189 ARG A N 1
ATOM 1538 C CA . ARG A 1 189 ? -19.823 22.700 12.262 1.00 61.97 189 ARG A CA 1
ATOM 1539 C C . ARG A 1 189 ? -21.173 22.161 11.810 1.00 61.97 189 ARG A C 1
ATOM 1541 O O . ARG A 1 189 ? -21.339 21.922 10.619 1.00 61.97 189 ARG A O 1
ATOM 1548 N N . VAL A 1 190 ? -22.130 21.994 12.722 1.00 68.81 190 VAL A N 1
ATOM 1549 C CA . VAL A 1 190 ? -23.501 21.595 12.362 1.00 68.81 190 VAL A CA 1
ATOM 1550 C C . VAL A 1 190 ? -24.163 22.702 11.538 1.00 68.81 190 VAL A C 1
ATOM 1552 O O . VAL A 1 190 ? -24.694 22.424 10.467 1.00 68.81 190 VAL A O 1
ATOM 1555 N N . ARG A 1 191 ? -24.013 23.970 11.944 1.00 66.06 191 ARG A N 1
ATOM 1556 C CA . ARG A 1 191 ? -24.487 25.130 11.167 1.00 66.06 191 ARG A CA 1
ATOM 1557 C C . ARG A 1 191 ? -23.797 25.272 9.810 1.00 66.06 191 ARG A C 1
ATOM 1559 O O . ARG A 1 191 ? -24.423 25.709 8.850 1.00 66.06 191 ARG A O 1
ATOM 1566 N N . GLU A 1 192 ? -22.510 24.953 9.706 1.00 72.94 192 GLU A N 1
ATOM 1567 C CA . GLU A 1 192 ? -21.798 24.933 8.421 1.00 72.94 192 GLU A CA 1
ATOM 1568 C C . GLU A 1 192 ? -22.228 23.763 7.529 1.00 72.94 192 GLU A C 1
ATOM 1570 O O . GLU A 1 192 ? -22.368 23.949 6.321 1.00 72.94 192 GLU A O 1
ATOM 1575 N N . ALA A 1 193 ? -22.487 22.586 8.102 1.00 74.25 193 ALA A N 1
ATOM 1576 C CA . ALA A 1 193 ? -23.015 21.436 7.374 1.00 74.25 193 ALA A CA 1
ATOM 1577 C C . ALA A 1 193 ? -24.423 21.717 6.829 1.00 74.25 193 ALA A C 1
ATOM 1579 O O . ALA A 1 193 ? -24.666 21.490 5.647 1.00 74.25 193 ALA A O 1
ATOM 1580 N N . GLU A 1 194 ? -25.300 22.312 7.638 1.00 77.44 194 GLU A N 1
ATOM 1581 C CA . GLU A 1 194 ? -26.650 22.721 7.232 1.00 77.44 194 GLU A CA 1
ATOM 1582 C C . GLU A 1 194 ? -26.604 23.786 6.120 1.00 77.44 194 GLU A C 1
ATOM 1584 O O . GLU A 1 194 ? -27.326 23.696 5.127 1.00 77.44 194 GLU A O 1
ATOM 1589 N N . LYS A 1 195 ? -25.669 24.747 6.199 1.00 80.94 195 LYS A N 1
ATOM 1590 C CA . LYS A 1 195 ? -25.411 25.702 5.104 1.00 80.94 195 LYS A CA 1
ATOM 1591 C C . LYS A 1 195 ? -24.933 25.008 3.829 1.00 80.94 195 LYS A C 1
ATOM 1593 O O . LYS A 1 195 ? -25.354 25.388 2.741 1.00 80.94 195 LYS A O 1
ATOM 1598 N N . LEU A 1 196 ? -24.047 24.018 3.934 1.00 79.94 196 LEU A N 1
ATOM 1599 C CA . LEU A 1 196 ? -23.549 23.265 2.779 1.00 79.94 196 LEU A CA 1
ATOM 1600 C C . LEU A 1 196 ? -24.646 22.407 2.138 1.00 79.94 196 LEU A C 1
ATOM 1602 O O . LEU A 1 196 ? -24.676 22.285 0.915 1.00 79.94 196 LEU A O 1
ATOM 1606 N N . GLU A 1 197 ? -25.543 21.832 2.934 1.00 78.75 197 GLU A N 1
ATOM 1607 C CA . GLU A 1 197 ? -26.718 21.107 2.444 1.00 78.75 197 GLU A CA 1
ATOM 1608 C C . GLU A 1 197 ? -27.707 22.052 1.761 1.00 78.75 197 GLU A C 1
ATOM 1610 O O . GLU A 1 197 ? -28.069 21.800 0.613 1.00 78.75 197 GLU A O 1
ATOM 1615 N N . ALA A 1 198 ? -28.011 23.206 2.360 1.00 83.31 198 ALA A N 1
ATOM 1616 C CA . ALA A 1 198 ? -28.826 24.238 1.721 1.00 83.31 198 ALA A CA 1
ATOM 1617 C C . ALA A 1 198 ? -28.214 24.723 0.391 1.00 83.31 198 ALA A C 1
ATOM 1619 O O . ALA A 1 198 ? -28.920 24.893 -0.602 1.00 83.31 198 ALA A O 1
ATOM 1620 N N . VAL A 1 199 ? -26.888 24.890 0.320 1.00 84.81 199 VAL A N 1
ATOM 1621 C CA . VAL A 1 199 ? -26.189 25.251 -0.929 1.00 84.81 199 VAL A CA 1
ATOM 1622 C C . VAL A 1 199 ? -26.300 24.143 -1.981 1.00 84.81 199 VAL A C 1
ATOM 1624 O O . VAL A 1 199 ? -26.501 24.446 -3.159 1.00 84.81 199 VAL A O 1
ATOM 1627 N N . LYS A 1 200 ? -26.206 22.869 -1.585 1.00 86.81 200 LYS A N 1
ATOM 1628 C CA . LYS A 1 200 ? -26.419 21.734 -2.498 1.00 86.81 200 LYS A CA 1
ATOM 1629 C C . LYS A 1 200 ? -27.860 21.688 -3.003 1.00 86.81 200 LYS A C 1
ATOM 1631 O O . LYS A 1 200 ? -28.062 21.504 -4.199 1.00 86.81 200 LYS A O 1
ATOM 1636 N N . GLU A 1 201 ? -28.846 21.910 -2.139 1.00 81.38 201 GLU A N 1
ATOM 1637 C CA . GLU A 1 201 ? -30.256 21.966 -2.538 1.00 81.38 201 GLU A CA 1
ATOM 1638 C C . GLU A 1 201 ? -30.539 23.124 -3.499 1.00 81.38 201 GLU A C 1
ATOM 1640 O O . GLU A 1 201 ? -31.244 22.945 -4.493 1.00 81.38 201 GLU A O 1
ATOM 1645 N N . LEU A 1 202 ? -29.943 24.296 -3.266 1.00 81.75 202 LEU A N 1
ATOM 1646 C CA . LEU A 1 202 ? -30.033 25.431 -4.186 1.00 81.75 202 LEU A CA 1
ATOM 1647 C C . LEU A 1 202 ? -29.365 25.137 -5.535 1.00 81.75 202 LEU A C 1
ATOM 1649 O O . LEU A 1 202 ? -29.882 25.554 -6.570 1.00 81.75 202 LEU A O 1
ATOM 1653 N N . ALA A 1 203 ? -28.245 24.411 -5.550 1.00 85.19 203 ALA A N 1
ATOM 1654 C CA . ALA A 1 203 ? -27.605 23.977 -6.790 1.00 85.19 203 ALA A CA 1
ATOM 1655 C C . ALA A 1 203 ? -28.501 23.004 -7.574 1.00 85.19 203 ALA A C 1
ATOM 1657 O O . ALA A 1 203 ? -28.711 23.205 -8.768 1.00 85.19 203 ALA A O 1
ATOM 1658 N N . VAL A 1 204 ? -29.109 22.024 -6.896 1.00 87.38 204 VAL A N 1
ATOM 1659 C CA . VAL A 1 204 ? -30.078 21.097 -7.506 1.00 87.38 204 VAL A CA 1
ATOM 1660 C C . VAL A 1 204 ? -31.301 21.849 -8.038 1.00 87.38 204 VAL A C 1
ATOM 1662 O O . VAL A 1 204 ? -31.744 21.586 -9.153 1.00 87.38 204 VAL A O 1
ATOM 1665 N N . ARG A 1 205 ? -31.830 22.831 -7.295 1.00 82.06 205 ARG A N 1
ATOM 1666 C CA . ARG A 1 205 ? -32.940 23.681 -7.763 1.00 82.06 205 ARG A CA 1
ATOM 1667 C C . ARG A 1 205 ? -32.571 24.481 -9.011 1.00 82.06 205 ARG A C 1
ATOM 1669 O O . ARG A 1 205 ? -33.352 24.490 -9.955 1.00 82.06 205 ARG A O 1
ATOM 1676 N N . LYS A 1 206 ? -31.379 25.083 -9.053 1.00 85.88 206 LYS A N 1
ATOM 1677 C CA . LYS A 1 206 ? -30.883 25.803 -10.238 1.00 85.88 206 LYS A CA 1
ATOM 1678 C C . LYS A 1 206 ? -30.715 24.889 -11.447 1.00 85.88 206 LYS A C 1
ATOM 1680 O O . LYS A 1 206 ? -31.032 25.299 -12.559 1.00 85.88 206 LYS A O 1
ATOM 1685 N N . GLU A 1 207 ? -30.246 23.657 -11.253 1.00 83.81 207 GLU A N 1
ATOM 1686 C CA . GLU A 1 207 ? -30.188 22.680 -12.345 1.00 83.81 207 GLU A CA 1
ATOM 1687 C C . GLU A 1 207 ? -31.587 22.284 -12.826 1.00 83.81 207 GLU A C 1
ATOM 1689 O O . GLU A 1 207 ? -31.824 22.235 -14.030 1.00 83.81 207 GLU A O 1
ATOM 1694 N N . MET A 1 208 ? -32.544 22.101 -11.915 1.00 73.62 208 MET A N 1
ATOM 1695 C CA . MET A 1 208 ? -33.941 21.820 -12.268 1.00 73.62 208 MET A CA 1
ATOM 1696 C C . MET A 1 208 ? -34.612 22.993 -12.996 1.00 73.62 208 MET A C 1
ATOM 1698 O O . MET A 1 208 ? -35.376 22.771 -13.934 1.00 73.62 208 MET A O 1
ATOM 1702 N N . GLU A 1 209 ? -34.332 24.237 -12.607 1.00 78.06 209 GLU A N 1
ATOM 1703 C CA . GLU A 1 209 ? -34.803 25.436 -13.313 1.00 78.06 209 GLU A CA 1
ATOM 1704 C C . GLU A 1 209 ? -34.162 25.581 -14.687 1.00 78.06 209 GLU A C 1
ATOM 1706 O O . GLU A 1 209 ? -34.857 25.897 -15.648 1.00 78.06 209 GLU A O 1
ATOM 1711 N N . LYS A 1 210 ? -32.865 25.286 -14.810 1.00 80.31 210 LYS A N 1
ATOM 1712 C CA . LYS A 1 210 ? -32.178 25.260 -16.101 1.00 80.31 210 LYS A CA 1
ATOM 1713 C C . LYS A 1 210 ? -32.792 24.212 -17.030 1.00 80.31 210 LYS A C 1
ATOM 1715 O O . LYS A 1 210 ? -33.088 24.530 -18.176 1.00 80.31 210 LYS A O 1
ATOM 1720 N N . LEU A 1 211 ? -33.076 23.012 -16.520 1.00 73.44 211 LEU A N 1
ATOM 1721 C CA . LEU A 1 211 ? -33.777 21.965 -17.268 1.00 73.44 211 LEU A CA 1
ATOM 1722 C C . LEU A 1 211 ? -35.212 22.377 -17.637 1.00 73.44 211 LEU A C 1
ATOM 1724 O O . LEU A 1 211 ? -35.672 22.066 -18.732 1.00 73.44 211 LEU A O 1
ATOM 1728 N N . LYS A 1 212 ? -35.923 23.113 -16.772 1.00 71.50 212 LYS A N 1
ATOM 1729 C CA . LYS A 1 212 ? -37.257 23.666 -17.078 1.00 71.50 212 LYS A CA 1
ATOM 1730 C C . LYS A 1 212 ? -37.219 24.792 -18.116 1.00 71.50 212 LYS A C 1
ATOM 1732 O O . LYS A 1 212 ? -38.112 24.857 -18.957 1.00 71.50 212 LYS A O 1
ATOM 1737 N N . ALA A 1 213 ? -36.202 25.651 -18.073 1.00 69.56 213 ALA A N 1
ATOM 1738 C CA . ALA A 1 213 ? -35.977 26.710 -19.052 1.00 69.56 213 ALA A CA 1
ATOM 1739 C C . ALA A 1 213 ? -35.600 26.124 -20.421 1.00 69.56 213 ALA A C 1
ATOM 1741 O O . ALA A 1 213 ? -36.131 26.556 -21.441 1.00 69.56 213 ALA A O 1
ATOM 1742 N N . GLU A 1 214 ? -34.760 25.085 -20.437 1.00 69.31 214 GLU A N 1
ATOM 1743 C CA . GLU A 1 214 ? -34.449 24.297 -21.637 1.00 69.31 214 GLU A CA 1
ATOM 1744 C C . GLU A 1 214 ? -35.682 23.531 -22.160 1.00 69.31 214 GLU A C 1
ATOM 1746 O O . GLU A 1 214 ? -35.823 23.354 -23.368 1.00 69.31 214 GLU A O 1
ATOM 1751 N N . ALA A 1 215 ? -36.619 23.147 -21.282 1.00 67.31 215 ALA A N 1
ATOM 1752 C CA . ALA A 1 215 ? -37.888 22.506 -21.643 1.00 67.31 215 ALA A CA 1
ATOM 1753 C C . ALA A 1 215 ? -39.011 23.478 -22.080 1.00 67.31 215 ALA A C 1
ATOM 1755 O O . ALA A 1 215 ? -40.103 23.020 -22.419 1.00 67.31 215 ALA A O 1
ATOM 1756 N N . GLY A 1 216 ? -38.779 24.799 -22.094 1.00 54.72 216 GLY A N 1
ATOM 1757 C CA . GLY A 1 216 ? -39.677 25.780 -22.722 1.00 54.72 216 GLY A CA 1
ATOM 1758 C C . GLY A 1 216 ? -41.069 25.957 -22.089 1.00 54.72 216 GLY A C 1
ATOM 1759 O O . GLY A 1 216 ? -41.978 26.444 -22.758 1.00 54.72 216 GLY A O 1
ATOM 1760 N N . LEU A 1 217 ? -41.268 25.589 -20.819 1.00 56.91 217 LEU A N 1
ATOM 1761 C CA . LEU A 1 217 ? -42.543 25.758 -20.100 1.00 56.91 217 LEU A CA 1
ATOM 1762 C C . LEU A 1 217 ? -42.516 27.023 -19.228 1.00 56.91 217 LEU A C 1
ATOM 1764 O O . LEU A 1 217 ? -42.348 26.961 -18.012 1.00 56.91 217 LEU A O 1
ATOM 1768 N N . GLY A 1 218 ? -42.662 28.184 -19.868 1.00 42.28 218 GLY A N 1
ATOM 1769 C CA . GLY A 1 218 ? -42.805 29.475 -19.194 1.00 42.28 218 GLY A CA 1
ATOM 1770 C C . GLY A 1 218 ? -44.262 29.774 -18.840 1.00 42.28 218 GLY A C 1
ATOM 1771 O O . GLY A 1 218 ? -45.031 30.190 -19.702 1.00 42.28 218 GLY A O 1
ATOM 1772 N N . VAL A 1 219 ? -44.636 29.598 -17.572 1.00 50.41 219 VAL A N 1
ATOM 1773 C CA . VAL A 1 219 ? -45.827 30.227 -16.978 1.00 50.41 219 VAL A CA 1
ATOM 1774 C C . VAL A 1 219 ? -45.319 31.146 -15.870 1.00 50.41 219 VAL A C 1
ATOM 1776 O O . VAL A 1 219 ? -44.922 30.670 -14.811 1.00 50.41 219 VAL A O 1
ATOM 1779 N N . GLU A 1 220 ? -45.261 32.450 -16.145 1.00 43.84 220 GLU A N 1
ATOM 1780 C CA . GLU A 1 220 ? -44.822 33.463 -15.178 1.00 43.84 220 GLU A CA 1
ATOM 1781 C C . GLU A 1 220 ? -45.894 33.652 -14.094 1.00 43.84 220 GLU A C 1
ATOM 1783 O O . GLU A 1 220 ? -47.032 34.023 -14.394 1.00 43.84 220 GLU A O 1
ATOM 1788 N N . LEU A 1 221 ? -45.537 33.405 -12.827 1.00 54.16 221 LEU A N 1
ATOM 1789 C CA . LEU A 1 221 ? -46.368 33.769 -11.681 1.00 54.16 221 LEU A CA 1
ATOM 1790 C C . LEU A 1 221 ? -45.959 35.161 -11.156 1.00 54.16 221 LEU A C 1
ATOM 1792 O O . LEU A 1 221 ? -44.769 35.471 -11.094 1.00 54.16 221 LEU A O 1
ATOM 1796 N N . PRO A 1 222 ? -46.919 36.010 -10.736 1.00 45.81 222 PRO A N 1
ATOM 1797 C CA . PRO A 1 222 ? -46.671 37.398 -10.315 1.00 45.81 222 PRO A CA 1
ATOM 1798 C C . PRO A 1 222 ? -45.688 37.621 -9.145 1.00 45.81 222 PRO A C 1
ATOM 1800 O O . PRO A 1 222 ? -45.356 38.770 -8.859 1.00 45.81 222 PRO A O 1
ATOM 1803 N N . SER A 1 223 ? -45.220 36.568 -8.466 1.00 56.62 223 SER A N 1
ATOM 1804 C CA . SER A 1 223 ? -44.233 36.636 -7.374 1.00 56.62 223 SER A CA 1
ATOM 1805 C C . SER A 1 223 ? -42.824 37.016 -7.840 1.00 56.62 223 SER A C 1
ATOM 1807 O O . SER A 1 223 ? -42.078 37.647 -7.092 1.00 56.62 223 SER A O 1
ATOM 1809 N N . ASP A 1 224 ? -42.474 36.707 -9.090 1.00 55.78 224 ASP A N 1
ATOM 1810 C CA . ASP A 1 224 ? -41.086 36.758 -9.570 1.00 55.78 224 ASP A CA 1
ATOM 1811 C C . ASP A 1 224 ? -40.574 38.187 -9.792 1.00 55.78 224 ASP A C 1
ATOM 1813 O O . ASP A 1 224 ? -39.368 38.430 -9.841 1.00 55.78 224 ASP A O 1
ATOM 1817 N N . ARG A 1 225 ? -41.480 39.165 -9.923 1.00 54.53 225 ARG A N 1
ATOM 1818 C CA . ARG A 1 225 ? -41.104 40.572 -10.123 1.00 54.53 225 ARG A CA 1
ATOM 1819 C C . ARG A 1 225 ? -40.562 41.202 -8.835 1.00 54.53 225 ARG A C 1
ATOM 1821 O O . ARG A 1 225 ? -39.614 41.974 -8.897 1.00 54.53 225 ARG A O 1
ATOM 1828 N N . MET A 1 226 ? -41.118 40.825 -7.683 1.00 53.81 226 MET A N 1
ATOM 1829 C CA . MET A 1 226 ? -40.692 41.339 -6.374 1.00 53.81 226 MET A CA 1
ATOM 1830 C C . MET A 1 226 ? -39.346 40.747 -5.941 1.00 53.81 226 MET A C 1
ATOM 1832 O O . MET A 1 226 ? -38.514 41.450 -5.371 1.00 53.81 226 MET A O 1
ATOM 1836 N N . GLU A 1 227 ? -39.097 39.470 -6.244 1.00 57.25 227 GLU A N 1
ATOM 1837 C CA . GLU A 1 227 ? -37.827 38.817 -5.905 1.00 57.25 227 GLU A CA 1
ATOM 1838 C C . GLU A 1 227 ? -36.662 39.329 -6.762 1.00 57.25 227 GLU A C 1
ATOM 1840 O O . GLU A 1 227 ? -35.549 39.471 -6.257 1.00 57.25 227 GLU A O 1
ATOM 1845 N N . ARG A 1 228 ? -36.909 39.707 -8.025 1.00 62.00 228 ARG A N 1
ATOM 1846 C CA . ARG A 1 228 ? -35.883 40.320 -8.888 1.00 62.00 228 ARG A CA 1
ATOM 1847 C C . ARG A 1 228 ? -35.420 41.684 -8.372 1.00 62.00 228 ARG A C 1
ATOM 1849 O O . ARG A 1 228 ? -34.219 41.934 -8.364 1.00 62.00 228 ARG A O 1
ATOM 1856 N N . GLU A 1 229 ? -36.325 42.517 -7.856 1.00 69.19 229 GLU A N 1
ATOM 1857 C CA . GLU A 1 229 ? -35.951 43.816 -7.267 1.00 69.19 229 GLU A CA 1
ATOM 1858 C C . GLU A 1 229 ? -35.141 43.673 -5.966 1.00 69.19 229 GLU A C 1
ATOM 1860 O O . GLU A 1 229 ? -34.284 44.508 -5.662 1.00 69.19 229 GLU A O 1
ATOM 1865 N N . LEU A 1 230 ? -35.387 42.616 -5.184 1.00 66.12 230 LEU A N 1
ATOM 1866 C CA . LEU A 1 230 ? -34.598 42.318 -3.984 1.00 66.12 230 LEU A CA 1
ATOM 1867 C C . LEU A 1 230 ? -33.217 41.755 -4.342 1.00 66.12 230 LEU A C 1
ATOM 1869 O O . LEU A 1 230 ? -32.217 42.163 -3.747 1.00 66.12 230 LEU A O 1
ATOM 1873 N N . LEU A 1 231 ? -33.147 40.893 -5.358 1.00 59.88 231 LEU A N 1
ATOM 1874 C CA . LEU A 1 231 ? -31.891 40.326 -5.846 1.00 59.88 231 LEU A CA 1
ATOM 1875 C C . LEU A 1 231 ? -30.999 41.375 -6.518 1.00 59.88 231 LEU A C 1
ATOM 1877 O O . LEU A 1 231 ? -29.789 41.337 -6.317 1.00 59.88 231 LEU A O 1
ATOM 1881 N N . GLU A 1 232 ? -31.552 42.345 -7.250 1.00 68.31 232 GLU A N 1
ATOM 1882 C CA . GLU A 1 232 ? -30.762 43.446 -7.826 1.00 68.31 232 GLU A CA 1
ATOM 1883 C C . GLU A 1 232 ? -30.098 44.302 -6.736 1.00 68.31 232 GLU A C 1
ATOM 1885 O O . GLU A 1 232 ? -28.905 44.607 -6.829 1.00 68.31 232 GLU A O 1
ATOM 1890 N N . LYS A 1 233 ? -30.814 44.581 -5.637 1.00 66.31 233 LYS A N 1
ATOM 1891 C CA . LYS A 1 233 ? -30.257 45.302 -4.477 1.00 66.31 233 LYS A CA 1
ATOM 1892 C C . LYS A 1 233 ? -29.169 44.511 -3.745 1.00 66.31 233 LYS A C 1
ATOM 1894 O O . LYS A 1 233 ? -28.235 45.103 -3.199 1.00 66.31 233 LYS A O 1
ATOM 1899 N N . GLU A 1 234 ? -29.256 43.183 -3.719 1.00 63.28 234 GLU A N 1
ATOM 1900 C CA . GLU A 1 234 ? -28.206 42.332 -3.144 1.00 63.28 234 GLU A CA 1
ATOM 1901 C C . GLU A 1 234 ? -27.006 42.153 -4.083 1.00 63.28 234 GLU A C 1
ATOM 1903 O O . GLU A 1 234 ? -25.864 42.127 -3.612 1.00 63.28 234 GLU A O 1
ATOM 1908 N N . VAL A 1 235 ? -27.223 42.104 -5.399 1.00 62.88 235 VAL A N 1
ATOM 1909 C CA . VAL A 1 235 ? -26.147 42.029 -6.397 1.00 62.88 235 VAL A CA 1
ATOM 1910 C C . VAL A 1 235 ? -25.311 43.311 -6.393 1.00 62.88 235 VAL A C 1
ATOM 1912 O O . VAL A 1 235 ? -24.087 43.197 -6.300 1.00 62.88 235 VAL A O 1
ATOM 1915 N N . GLU A 1 236 ? -25.914 44.507 -6.348 1.00 61.88 236 GLU A N 1
ATOM 1916 C CA . GLU A 1 236 ? -25.166 45.777 -6.215 1.00 61.88 236 GLU A CA 1
ATOM 1917 C C . GLU A 1 236 ? -24.269 45.796 -4.965 1.00 61.88 236 GLU A C 1
ATOM 1919 O O . GLU A 1 236 ? -23.119 46.246 -5.001 1.00 61.88 236 GLU A O 1
ATOM 1924 N N . LYS A 1 237 ? -24.749 45.226 -3.853 1.00 56.88 237 LYS A N 1
ATOM 1925 C CA . LYS A 1 237 ? -23.989 45.140 -2.598 1.00 56.88 237 LYS A CA 1
ATOM 1926 C C . LYS A 1 237 ? -22.817 44.152 -2.675 1.00 56.88 237 LYS A C 1
ATOM 1928 O O . LYS A 1 237 ? -21.832 44.302 -1.947 1.00 56.88 237 LYS A O 1
ATOM 1933 N N . HIS A 1 238 ? -22.905 43.146 -3.545 1.00 50.69 238 HIS A N 1
ATOM 1934 C CA . HIS A 1 238 ? -21.876 42.123 -3.738 1.00 50.69 238 HIS A CA 1
ATOM 1935 C C . HIS A 1 238 ? -20.883 42.440 -4.867 1.00 50.69 238 HIS A C 1
ATOM 1937 O O . HIS A 1 238 ? -19.746 41.964 -4.808 1.00 50.69 238 HIS A O 1
ATOM 1943 N N . GLU A 1 239 ? -21.236 43.264 -5.855 1.00 56.34 239 GLU A N 1
ATOM 1944 C CA . GLU A 1 239 ? -20.316 43.653 -6.936 1.00 56.34 239 GLU A CA 1
ATOM 1945 C C . GLU A 1 239 ? -19.162 44.542 -6.462 1.00 56.34 239 GLU A C 1
ATOM 1947 O O . GLU A 1 239 ? -18.034 44.360 -6.923 1.00 56.34 239 GLU A O 1
ATOM 1952 N N . GLY A 1 240 ? -19.367 45.353 -5.417 1.00 48.94 240 GLY A N 1
ATOM 1953 C CA . GLY A 1 240 ? -18.278 46.074 -4.742 1.00 48.94 240 GLY A CA 1
ATOM 1954 C C . GLY A 1 240 ? -17.198 45.166 -4.122 1.00 48.94 240 GLY A C 1
ATOM 1955 O O . GLY A 1 240 ? -16.088 45.622 -3.860 1.00 48.94 240 GLY A O 1
ATOM 1956 N N . LYS A 1 241 ? -17.485 43.870 -3.917 1.00 51.41 241 LYS A N 1
ATOM 1957 C CA . LYS A 1 241 ? -16.525 42.864 -3.418 1.00 51.41 241 LYS A CA 1
ATOM 1958 C C . LYS A 1 241 ? -15.939 41.959 -4.507 1.00 51.41 241 LYS A C 1
ATOM 1960 O O . LYS A 1 241 ? -14.956 41.277 -4.238 1.00 51.41 241 LYS A O 1
ATOM 1965 N N . LYS A 1 242 ? -16.496 41.928 -5.723 1.00 48.91 242 LYS A N 1
ATOM 1966 C CA . LYS A 1 242 ? -15.957 41.089 -6.814 1.00 48.91 242 LYS A CA 1
ATOM 1967 C C . LYS A 1 242 ? -14.644 41.644 -7.374 1.00 48.91 242 LYS A C 1
ATOM 1969 O O . LYS A 1 242 ? -13.761 40.863 -7.715 1.00 48.91 242 LYS A O 1
ATOM 1974 N N . GLY A 1 243 ? -14.469 42.969 -7.353 1.00 48.66 243 GLY A N 1
ATOM 1975 C CA . GLY A 1 243 ? -13.234 43.624 -7.803 1.00 48.66 243 GLY A CA 1
ATOM 1976 C C . GLY A 1 243 ? -11.969 43.177 -7.056 1.00 48.66 243 GLY A C 1
ATOM 1977 O O . GLY A 1 243 ? -10.889 43.203 -7.632 1.00 48.66 243 GLY A O 1
ATOM 1978 N N . THR A 1 244 ? -12.089 42.702 -5.810 1.00 57.16 244 THR A N 1
ATOM 1979 C CA . THR A 1 244 ? -10.943 42.223 -5.015 1.00 57.16 244 THR A CA 1
ATOM 1980 C C . THR A 1 244 ? -10.656 40.731 -5.201 1.00 57.16 244 THR A C 1
ATOM 1982 O O . THR A 1 244 ? -9.508 40.310 -5.078 1.00 57.16 244 THR A O 1
ATOM 1985 N N . LEU A 1 245 ? -11.662 39.914 -5.534 1.00 51.78 245 LEU A N 1
ATOM 1986 C CA . LEU A 1 245 ? -11.492 38.468 -5.727 1.00 51.78 245 LEU A CA 1
ATOM 1987 C C . LEU A 1 245 ? -10.875 38.121 -7.088 1.00 51.78 245 LEU A C 1
ATOM 1989 O O . LEU A 1 245 ? -10.080 37.183 -7.174 1.00 51.78 245 LEU A O 1
ATOM 1993 N N . ASP A 1 246 ? -11.166 38.900 -8.131 1.00 56.53 246 ASP A N 1
ATOM 1994 C CA . ASP A 1 246 ? -10.585 38.678 -9.461 1.00 56.53 246 ASP A CA 1
ATOM 1995 C C . ASP A 1 246 ? -9.084 39.026 -9.529 1.00 56.53 246 ASP A C 1
ATOM 1997 O O . ASP A 1 246 ? -8.343 38.419 -10.314 1.00 56.53 246 ASP A O 1
ATOM 2001 N N . GLU A 1 247 ? -8.600 39.938 -8.675 1.00 60.03 247 GLU A N 1
ATOM 2002 C CA . GLU A 1 247 ? -7.162 40.197 -8.500 1.00 60.03 247 GLU A CA 1
ATOM 2003 C C . GLU A 1 247 ? -6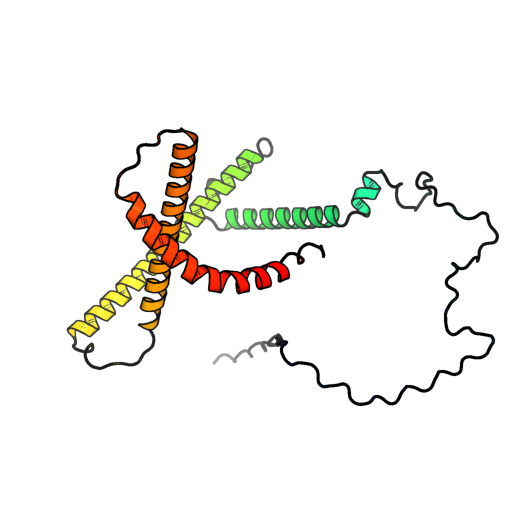.454 39.049 -7.766 1.00 60.03 247 GLU A C 1
ATOM 2005 O O . GLU A 1 247 ? -5.373 38.627 -8.185 1.00 60.03 247 GLU A O 1
ATOM 2010 N N . VAL A 1 248 ? -7.085 38.471 -6.738 1.00 58.59 248 VAL A N 1
ATOM 2011 C CA . VAL A 1 248 ? -6.532 37.334 -5.979 1.00 58.59 248 VAL A CA 1
ATOM 2012 C C . VAL A 1 248 ? -6.479 36.063 -6.841 1.00 58.59 248 VAL A C 1
ATOM 2014 O O . VAL A 1 248 ? -5.451 35.384 -6.889 1.00 58.59 248 VAL A O 1
ATOM 2017 N N . LEU A 1 249 ? -7.524 35.782 -7.626 1.00 57.00 249 LEU A N 1
ATOM 2018 C CA . LEU A 1 249 ? -7.592 34.585 -8.477 1.00 57.00 249 LEU A CA 1
ATOM 2019 C C . LEU A 1 249 ? -6.690 34.653 -9.725 1.00 57.00 249 LEU A C 1
ATOM 2021 O O . LEU A 1 249 ? -6.319 33.616 -10.287 1.00 57.00 249 LEU A O 1
ATOM 2025 N N . LYS A 1 250 ? -6.275 35.846 -10.177 1.00 58.16 250 LYS A N 1
ATOM 2026 C CA . LYS A 1 250 ? -5.236 35.968 -11.220 1.00 58.16 250 LYS A CA 1
ATOM 2027 C C . LYS A 1 250 ? -3.838 35.594 -10.710 1.00 58.16 250 LYS A C 1
ATOM 2029 O O . LYS A 1 250 ? -3.027 35.158 -11.529 1.00 58.16 250 LYS A O 1
ATOM 2034 N N . GLY A 1 251 ? -3.581 35.679 -9.402 1.00 51.25 251 GLY A N 1
ATOM 2035 C CA . GLY A 1 251 ? -2.309 35.289 -8.784 1.00 51.25 251 GLY A CA 1
ATOM 2036 C C . GLY A 1 251 ? -2.074 33.774 -8.700 1.00 51.25 251 GLY A C 1
ATOM 2037 O O . GLY A 1 251 ? -0.934 33.324 -8.794 1.00 51.25 251 GLY A O 1
ATOM 2038 N N . GLU A 1 252 ? -3.132 32.966 -8.602 1.00 56.12 252 GLU A N 1
ATOM 2039 C CA . GLU A 1 252 ? -3.009 31.527 -8.301 1.00 56.12 252 GLU A CA 1
ATOM 2040 C C . GLU A 1 252 ? -2.965 30.608 -9.539 1.00 56.12 252 GLU A C 1
ATOM 2042 O O . GLU A 1 252 ? -2.578 29.441 -9.452 1.00 56.12 252 GLU A O 1
ATOM 2047 N N . ARG A 1 253 ? -3.273 31.117 -10.739 1.00 54.16 253 ARG A N 1
ATOM 2048 C CA . ARG A 1 253 ? -3.390 30.293 -11.965 1.00 54.16 253 ARG A CA 1
ATOM 2049 C C . ARG A 1 253 ? -2.070 29.848 -12.617 1.00 54.16 253 ARG A C 1
ATOM 2051 O O . ARG A 1 253 ? -2.099 29.273 -13.702 1.00 54.16 253 ARG A O 1
ATOM 2058 N N . ASN A 1 254 ? -0.914 30.066 -11.987 1.00 53.59 254 ASN A N 1
ATOM 2059 C CA . ASN A 1 254 ? 0.398 29.704 -12.555 1.00 53.59 254 ASN A CA 1
ATOM 2060 C C . ASN A 1 254 ? 1.171 28.613 -11.786 1.00 53.59 254 ASN A C 1
ATOM 2062 O O . ASN A 1 254 ? 2.284 28.278 -12.193 1.00 53.59 254 ASN A O 1
ATOM 2066 N N . TRP A 1 255 ? 0.609 28.004 -10.734 1.00 56.00 255 TRP A N 1
ATOM 2067 C CA . TRP A 1 255 ? 1.354 27.029 -9.916 1.00 56.00 255 TRP A CA 1
ATOM 2068 C C . TRP A 1 255 ? 1.612 25.667 -10.603 1.00 56.00 255 TRP A C 1
ATOM 2070 O O . TRP A 1 255 ? 2.575 24.983 -10.276 1.00 56.00 255 TRP A O 1
ATOM 2080 N N . TRP A 1 256 ? 0.833 25.304 -11.629 1.00 53.75 256 TRP A N 1
ATOM 2081 C CA . TRP A 1 256 ? 0.979 24.032 -12.362 1.00 53.75 256 TRP A CA 1
ATOM 2082 C C . TRP A 1 256 ? 2.028 24.054 -13.488 1.00 53.75 256 TRP A C 1
ATOM 2084 O O . TRP A 1 256 ? 2.290 23.023 -14.097 1.00 53.75 256 TRP A O 1
ATOM 2094 N N . LYS A 1 257 ? 2.653 25.203 -13.785 1.00 51.75 257 LYS A N 1
ATOM 2095 C CA . LYS A 1 257 ? 3.646 25.329 -14.874 1.00 51.75 257 LYS A CA 1
ATOM 2096 C C . LYS A 1 257 ? 5.073 24.907 -14.486 1.00 51.75 257 LYS A C 1
ATOM 2098 O O . LYS A 1 257 ? 5.983 25.058 -15.294 1.00 51.75 257 LYS A O 1
ATOM 2103 N N . PHE A 1 258 ? 5.275 24.393 -13.271 1.00 51.03 258 PHE A N 1
ATOM 2104 C CA . PHE A 1 258 ? 6.594 24.052 -12.720 1.00 51.03 258 PHE A CA 1
ATOM 2105 C C . PHE A 1 258 ? 6.811 22.552 -12.427 1.00 51.03 258 PHE A C 1
ATOM 2107 O O . PHE A 1 258 ? 7.797 22.215 -11.772 1.00 51.03 258 PHE A O 1
ATOM 2114 N N . TRP A 1 259 ? 5.949 21.658 -12.929 1.00 46.94 259 TRP A N 1
ATOM 2115 C CA . TRP A 1 259 ? 6.100 20.197 -12.816 1.00 46.94 259 TRP A CA 1
ATOM 2116 C C . TRP A 1 259 ? 6.070 19.485 -14.171 1.00 46.94 259 TRP A C 1
ATOM 2118 O O . TRP A 1 259 ? 5.250 19.875 -15.031 1.00 46.94 259 TRP A O 1
#

Secondary structure (DSSP, 8-state):
-PPPPPPP--------------PPPP---PPPPPPPP--TTS-SS--SS------S------TT---TTSPPPTTSHHHHHHH-HHHHHHHHHHHHHHHHHHHHHHHHHHH-GGGGG----TT-HHHHHHHHHHHHHHHHHHHHHHHHHHHHHHHHHHHHHHHHHHHTTTTSS----SSTTTHHHHHHHHHHHHHHHHHHHHHHHHHHHHHHHHTT-----TTHHHHHHHHHHHHHHHHHHHHHHHHHHHHHTTGGGG-

Foldseek 3Di:
DDDDDDDDDPPDPPPDPDDDDDDDDDDDPDDPDPDDDDPPVHPPDDPPDDPPPDPDDPPPPPLPDDDVPDQHRPPDPSNCCVPDPVNVVVVVVVVVVVVVVVVVLVVCCVPPPLVVQADDDPVCRVVNVVSVVVSVVVRVVVVVVVVVVVVVVVVVVVVVVVVVCVVVVVPPDDDPDPDPVVVVVVVVVVVVVVVVVVVVVVVVVVVVVVVVVVVVDDDDDPPVVVVVVVVVVVVVVCVVVVVVVVVVVVVPVCPVVPD

pLDDT: mean 74.66, std 17.25, range [42.28, 97.44]

Sequence (259 aa):
MPPLRPLPHLSLLRVSLRHHSTPPPPNPARLTKPSKFVPPSHPSRRPLKDPVNYPGPPTSSNPTKHYPHTLPPPNTLAHSIITSRRLHFWFSLSILAVLGGIVSYSNFVRTNPYAHTVFWEWSRPIASVNSFWVAWRTSYLEQSMKVHQEHQKIGKELEKRAEFRKEHGQDEQEGFGGWKLKEGWEDGRVREAEKLEAVKELAVRKEMEKLKAEAGLGVELPSDRMERELLEKEVEKHEGKKGTLDEVLKGERNWWKFW